Protein AF-A0A4P9VJW7-F1 (afdb_monomer)

Foldseek 3Di:
DDQVLLVCLLPPPDQDDPDDPVVLVVLLVVLVVCVVVVVLVVLLVVSSVVSVNNNDDLSSLLSNLVSVCVVVVNPCLLSSLSSLLVVLCQLPDPPCPVNVPDPVSVVSSLVSLLVSLVVVLVVCVVCLVVVLVHPDDLVSNLVSLVSSLVSCVVPPSCPVVSVSSVVVNLSSVVVNVVVVVVVVVVVVPPPDDDDDDDDDDDDDDDDDDPPPPPPPPPDPLVVVLLVLLVLLVLCVVVVVLLLSLLSVVVSVVSCSVPPCCVVCVVSCVVVVVVCVVCVVVSVCSVVPADPVVSVVLNVCCVVDVPVSSVDDDDGPDPPPPPPPPPDDDDDDDD

Mean predicted aligned error: 16.51 Å

InterPro domains:
  IPR061196 Type VI secretion system protein IglI-like [NF041244] (28-309)

Sequence (334 aa):
MSNPALTYLVNDVVLETDVSAQMIEQHFTTLASWWINGEFEKLVAQGDEIIPVDIYDIRIVTYYLYSVWVVNNHQQFVDVIQVILRIFEKLYSEDDIAFKSSAENVKAIEDCTALLIKKIHKRLERFTPTLATVKEDPQQIVDQLMALMECLAPYTQLALTVKQLAEIKALYWPLIETVTHDADDANHNEINEVDSDEQQNVNDDVVTHPSTMGMETWSHSLTLLMDKIALLEALVKRDQLYKAAVVVEDIQHELASFNPLLYLPQLFQGYTALKAQHISTFTHYIHSHNPHQWQALREHYTVDKKAFLGLSITPDQPEYADEREVSGMVYDDD

Structure (mmCIF, N/CA/C/O backbone):
data_AF-A0A4P9VJW7-F1
#
_entry.id   AF-A0A4P9VJW7-F1
#
loop_
_atom_site.group_PDB
_atom_site.id
_atom_site.type_symbol
_atom_site.label_atom_id
_atom_site.label_alt_id
_atom_site.label_comp_id
_atom_site.label_asym_id
_atom_site.label_entity_id
_atom_site.label_seq_id
_atom_site.pdbx_PDB_ins_code
_atom_site.Cartn_x
_atom_site.Cartn_y
_atom_site.Cartn_z
_atom_site.occupancy
_atom_site.B_iso_or_equiv
_atom_site.auth_seq_id
_atom_site.auth_comp_id
_atom_site.auth_asym_id
_atom_site.auth_atom_id
_atom_site.pdbx_PDB_model_num
ATOM 1 N N . MET A 1 1 ? 10.845 -19.772 0.700 1.00 60.25 1 MET A N 1
ATOM 2 C CA . MET A 1 1 ? 11.873 -19.833 -0.363 1.00 60.25 1 MET A CA 1
ATOM 3 C C . MET A 1 1 ? 11.743 -18.552 -1.161 1.00 60.25 1 MET A C 1
ATOM 5 O O . MET A 1 1 ? 10.610 -18.184 -1.446 1.00 60.25 1 MET A O 1
ATOM 9 N N . SER A 1 2 ? 12.844 -17.842 -1.420 1.00 74.88 2 SER A N 1
ATOM 10 C CA . SER A 1 2 ? 12.785 -16.614 -2.224 1.00 74.88 2 SER A CA 1
ATOM 11 C C . SER A 1 2 ? 12.482 -16.967 -3.683 1.00 74.88 2 SER A C 1
ATOM 13 O O . SER A 1 2 ? 12.968 -17.988 -4.176 1.00 74.88 2 SER A O 1
ATOM 15 N N . ASN A 1 3 ? 11.624 -16.182 -4.339 1.00 86.38 3 ASN A N 1
ATOM 16 C CA . ASN A 1 3 ? 11.302 -16.377 -5.749 1.00 86.38 3 ASN A CA 1
ATOM 17 C C . ASN A 1 3 ? 12.538 -15.980 -6.599 1.00 86.38 3 ASN A C 1
ATOM 19 O O . ASN A 1 3 ? 13.117 -14.912 -6.373 1.00 86.38 3 ASN A O 1
ATOM 23 N N . PRO A 1 4 ? 12.980 -16.825 -7.550 1.00 84.88 4 PRO A N 1
ATOM 24 C CA . PRO A 1 4 ? 14.210 -16.589 -8.303 1.00 84.88 4 PRO A CA 1
ATOM 25 C C . PRO A 1 4 ? 14.129 -15.350 -9.200 1.00 84.88 4 PRO A C 1
ATOM 27 O O . PRO A 1 4 ? 15.109 -14.615 -9.276 1.00 84.88 4 PRO A O 1
ATOM 30 N N . ALA A 1 5 ? 12.980 -15.066 -9.819 1.00 84.88 5 ALA A N 1
ATOM 31 C CA . ALA A 1 5 ? 12.802 -13.863 -10.629 1.00 84.88 5 ALA A CA 1
ATOM 32 C C . ALA A 1 5 ? 12.725 -12.588 -9.771 1.00 84.88 5 ALA A C 1
ATOM 34 O O . ALA A 1 5 ? 13.243 -11.555 -10.184 1.00 84.88 5 ALA A O 1
ATOM 35 N N . LEU A 1 6 ? 12.182 -12.645 -8.546 1.00 85.38 6 LEU A N 1
ATOM 36 C CA . LEU A 1 6 ? 12.320 -11.538 -7.588 1.00 85.38 6 LEU A CA 1
ATOM 37 C C . LEU A 1 6 ? 13.781 -11.318 -7.197 1.00 85.38 6 LEU A C 1
ATOM 39 O O . LEU A 1 6 ? 14.258 -10.192 -7.229 1.00 85.38 6 LEU A O 1
ATOM 43 N N . THR A 1 7 ? 14.506 -12.390 -6.871 1.00 87.06 7 THR A N 1
ATOM 44 C CA . THR A 1 7 ? 15.936 -12.301 -6.534 1.00 87.06 7 THR A CA 1
ATOM 45 C C . THR A 1 7 ? 16.730 -11.706 -7.693 1.00 87.06 7 THR A C 1
ATOM 47 O O . THR A 1 7 ? 17.610 -10.877 -7.478 1.00 87.06 7 THR A O 1
ATOM 50 N N . TYR A 1 8 ? 16.403 -12.102 -8.921 1.00 85.88 8 TYR A N 1
ATOM 51 C CA . TYR A 1 8 ? 16.978 -11.523 -10.123 1.00 85.88 8 TYR A CA 1
ATOM 52 C C . TYR A 1 8 ? 16.685 -10.013 -10.186 1.00 85.88 8 TYR A C 1
ATOM 54 O O . TYR A 1 8 ? 17.614 -9.213 -10.251 1.00 85.88 8 TYR A O 1
ATOM 62 N N . LEU A 1 9 ? 15.415 -9.607 -10.065 1.00 84.88 9 LEU A N 1
ATOM 63 C CA . LEU A 1 9 ? 15.006 -8.197 -10.099 1.00 84.88 9 LEU A CA 1
ATOM 64 C C . LEU A 1 9 ? 15.591 -7.354 -8.959 1.00 84.88 9 LEU A C 1
ATOM 66 O O . LEU A 1 9 ? 15.726 -6.150 -9.106 1.00 84.88 9 LEU A O 1
ATOM 70 N N . VAL A 1 10 ? 15.932 -7.934 -7.812 1.00 83.38 10 VAL A N 1
ATOM 71 C CA . VAL A 1 10 ? 16.587 -7.182 -6.729 1.00 83.38 10 VAL A CA 1
ATOM 72 C C . VAL A 1 10 ? 18.055 -6.888 -7.058 1.00 83.38 10 VAL A C 1
ATOM 74 O O . VAL A 1 10 ? 18.585 -5.857 -6.635 1.00 83.38 10 VAL A O 1
ATOM 77 N N . ASN A 1 11 ? 18.714 -7.779 -7.803 1.00 84.50 11 ASN A N 1
ATOM 78 C CA . ASN A 1 11 ? 20.158 -7.732 -8.026 1.00 84.50 11 ASN A CA 1
ATOM 79 C C . ASN A 1 11 ? 20.562 -7.120 -9.374 1.00 84.50 11 ASN A C 1
ATOM 81 O O . ASN A 1 11 ? 21.590 -6.452 -9.424 1.00 84.50 11 ASN A O 1
ATOM 85 N N . ASP A 1 12 ? 19.781 -7.332 -10.438 1.00 79.81 12 ASP A N 1
ATOM 86 C CA . ASP A 1 12 ? 20.212 -7.069 -11.819 1.00 79.81 12 ASP A CA 1
ATOM 87 C C . ASP A 1 12 ? 19.081 -6.465 -12.678 1.00 79.81 12 ASP A C 1
ATOM 89 O O . ASP A 1 12 ? 18.686 -6.984 -13.717 1.00 79.81 12 ASP A O 1
ATOM 93 N N . VAL A 1 13 ? 18.505 -5.335 -12.250 1.00 71.50 13 VAL A N 1
ATOM 94 C CA . VAL A 1 13 ? 17.507 -4.624 -13.075 1.00 71.50 13 VAL A CA 1
ATOM 95 C C . VAL A 1 13 ? 18.189 -4.020 -14.307 1.00 71.50 13 VAL A C 1
ATOM 97 O O . VAL A 1 13 ? 18.712 -2.904 -14.254 1.00 71.50 13 VAL A O 1
ATOM 100 N N . VAL A 1 14 ? 18.175 -4.715 -15.443 1.00 68.62 14 VAL A N 1
ATOM 101 C CA . VAL A 1 14 ? 18.697 -4.212 -16.724 1.00 68.62 14 VAL A CA 1
ATOM 102 C C . VAL A 1 14 ? 17.542 -3.727 -17.595 1.00 68.62 14 VAL A C 1
ATOM 104 O O . VAL A 1 14 ? 16.907 -4.510 -18.259 1.00 68.62 14 VAL A O 1
ATOM 107 N N . LEU A 1 15 ? 17.242 -2.429 -17.646 1.00 64.50 15 LEU A N 1
ATOM 108 C CA . LEU A 1 15 ? 16.070 -1.928 -18.396 1.00 64.50 15 LEU A CA 1
ATOM 109 C C . LEU A 1 15 ? 16.260 -1.888 -19.929 1.00 64.50 15 LEU A C 1
ATOM 111 O O . LEU A 1 15 ? 15.380 -1.410 -20.643 1.00 64.50 15 LEU A O 1
ATOM 115 N N . GLU A 1 16 ? 17.392 -2.372 -20.441 1.00 63.16 16 GLU A N 1
ATOM 116 C CA . GLU A 1 16 ? 17.653 -2.490 -21.876 1.00 63.16 16 GLU A CA 1
ATOM 117 C C . GLU A 1 16 ? 17.215 -3.869 -22.368 1.00 63.16 16 GLU A C 1
ATOM 119 O O . GLU A 1 16 ? 17.621 -4.889 -21.819 1.00 63.16 16 GLU A O 1
ATOM 124 N N . THR A 1 17 ? 16.392 -3.904 -23.417 1.00 62.34 17 THR A N 1
ATOM 125 C CA . THR A 1 17 ? 15.934 -5.158 -24.017 1.00 62.34 17 THR A CA 1
ATOM 126 C C . THR A 1 17 ? 16.321 -5.195 -25.494 1.00 62.34 17 THR A C 1
ATOM 128 O O . THR A 1 17 ? 15.841 -4.369 -26.271 1.00 62.34 17 THR A O 1
ATOM 131 N N . ASP A 1 18 ? 17.081 -6.208 -25.917 1.00 70.00 18 ASP A N 1
ATOM 132 C CA . ASP A 1 18 ? 17.278 -6.546 -27.343 1.00 70.00 18 ASP A CA 1
ATOM 133 C C . ASP A 1 18 ? 16.025 -7.203 -27.970 1.00 70.00 18 ASP A C 1
ATOM 135 O O . ASP A 1 18 ? 16.009 -7.635 -29.127 1.00 70.00 18 ASP A O 1
ATOM 139 N N . VAL A 1 19 ? 14.943 -7.297 -27.196 1.00 80.06 19 VAL A N 1
ATOM 140 C CA . VAL A 1 19 ? 13.698 -7.958 -27.568 1.00 80.06 19 VAL A CA 1
ATOM 141 C C . VAL A 1 19 ? 12.813 -7.027 -28.393 1.00 80.06 19 VAL A C 1
ATOM 143 O O . VAL A 1 19 ? 12.661 -5.840 -28.115 1.00 80.06 19 VAL A O 1
ATOM 146 N N . SER A 1 20 ? 12.180 -7.580 -29.431 1.00 87.00 20 SER A N 1
ATOM 147 C CA . SER A 1 20 ? 11.286 -6.801 -30.289 1.00 87.00 20 SER A CA 1
ATOM 148 C C . SER A 1 20 ? 10.096 -6.227 -29.504 1.00 87.00 20 SER A C 1
ATOM 150 O O . SER A 1 20 ? 9.433 -6.945 -28.752 1.00 87.00 20 SER A O 1
ATOM 152 N N . ALA A 1 21 ? 9.748 -4.962 -29.762 1.00 87.44 21 ALA A N 1
ATOM 153 C CA . ALA A 1 21 ? 8.588 -4.301 -29.155 1.00 87.44 21 ALA A CA 1
ATOM 154 C C . ALA A 1 21 ? 7.268 -5.076 -29.362 1.00 87.44 21 ALA A C 1
ATOM 156 O O . ALA A 1 21 ? 6.389 -5.056 -28.505 1.00 87.44 21 ALA A O 1
ATOM 157 N N . GLN A 1 22 ? 7.141 -5.809 -30.474 1.00 90.00 22 GLN A N 1
ATOM 158 C CA . GLN A 1 22 ? 5.980 -6.659 -30.751 1.00 90.00 22 GLN A CA 1
ATOM 159 C C . GLN A 1 22 ? 5.845 -7.810 -29.742 1.00 90.00 22 GLN A C 1
ATOM 161 O O . GLN A 1 22 ? 4.737 -8.107 -29.299 1.00 90.00 22 GLN A O 1
ATOM 166 N N . MET A 1 23 ? 6.958 -8.449 -29.375 1.00 90.06 23 MET A N 1
ATOM 167 C CA . MET A 1 23 ? 6.967 -9.530 -28.387 1.00 90.06 23 MET A CA 1
ATOM 168 C C . MET A 1 23 ? 6.634 -8.997 -26.990 1.00 90.06 23 MET A C 1
ATOM 170 O O . MET A 1 23 ? 5.820 -9.598 -26.290 1.00 90.06 23 MET A O 1
ATOM 174 N N . ILE A 1 24 ? 7.185 -7.834 -26.621 1.00 90.25 24 ILE A N 1
ATOM 175 C CA . ILE A 1 24 ? 6.860 -7.147 -25.361 1.00 90.25 24 ILE A CA 1
ATOM 176 C C . ILE A 1 24 ? 5.357 -6.870 -25.279 1.00 90.25 24 ILE A C 1
ATOM 178 O O . ILE A 1 24 ? 4.713 -7.226 -24.294 1.00 90.25 24 ILE A O 1
ATOM 182 N N . GLU A 1 25 ? 4.772 -6.298 -26.331 1.00 92.62 25 GLU A N 1
ATOM 183 C CA . GLU A 1 25 ? 3.352 -5.943 -26.340 1.00 92.62 25 GLU A CA 1
ATOM 184 C C . GLU A 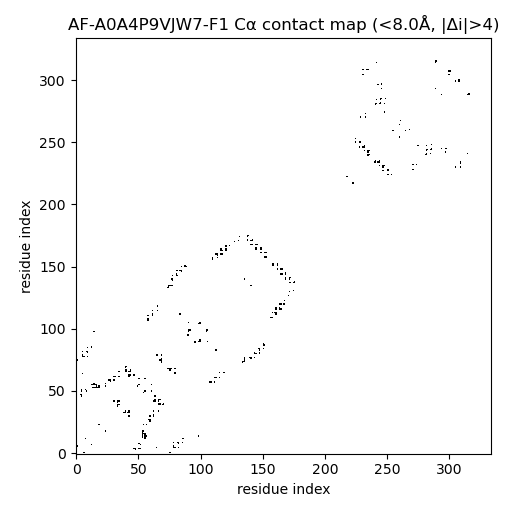1 25 ? 2.433 -7.177 -26.326 1.00 92.62 25 GLU A C 1
ATOM 186 O O . GLU A 1 25 ? 1.382 -7.174 -25.677 1.00 92.62 25 GLU A O 1
ATOM 191 N N . GLN A 1 26 ? 2.843 -8.272 -26.976 1.00 93.62 26 GLN A N 1
ATOM 192 C CA . GLN A 1 26 ? 2.135 -9.551 -26.910 1.00 93.62 26 GLN A CA 1
ATOM 193 C C . GLN A 1 26 ? 2.124 -10.119 -25.481 1.00 93.62 26 GLN A C 1
ATOM 195 O O . GLN A 1 26 ? 1.072 -10.551 -24.992 1.00 93.6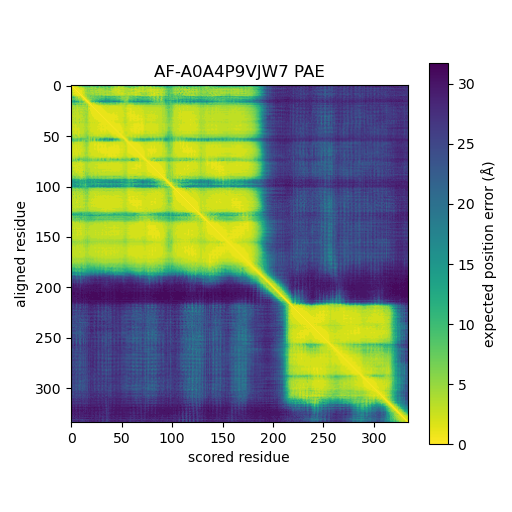2 26 GLN A O 1
ATOM 200 N N . HIS A 1 27 ? 3.272 -10.105 -24.798 1.00 94.12 27 HIS A N 1
ATOM 201 C CA . HIS A 1 27 ? 3.357 -10.535 -23.405 1.00 94.12 27 HIS A CA 1
ATOM 202 C C . HIS A 1 27 ? 2.545 -9.619 -22.494 1.00 94.12 27 HIS A C 1
ATOM 204 O O . HIS A 1 27 ? 1.728 -10.115 -21.720 1.00 94.12 27 HIS A O 1
ATOM 210 N N . PHE A 1 28 ? 2.681 -8.301 -22.642 1.00 94.56 28 PHE A N 1
ATOM 211 C CA . PHE A 1 28 ? 1.913 -7.328 -21.873 1.00 94.56 28 PHE A CA 1
ATOM 212 C C . PHE A 1 28 ? 0.404 -7.564 -22.006 1.00 94.56 28 PHE A C 1
ATOM 214 O O . PHE A 1 28 ? -0.275 -7.695 -20.992 1.00 94.56 28 PHE A O 1
ATOM 221 N N . THR A 1 29 ? -0.116 -7.712 -23.228 1.00 95.62 29 THR A N 1
ATOM 222 C CA . THR A 1 29 ? -1.550 -7.958 -23.470 1.00 95.62 29 THR A CA 1
ATOM 223 C C . THR A 1 29 ? -2.036 -9.234 -22.776 1.00 95.62 29 THR A C 1
ATOM 225 O O . THR A 1 29 ? -3.109 -9.255 -22.167 1.00 95.62 29 THR A O 1
ATOM 228 N N . THR A 1 30 ? -1.229 -10.296 -22.833 1.00 96.44 30 THR A N 1
ATOM 229 C CA . THR A 1 30 ? -1.551 -11.586 -22.209 1.00 96.44 30 THR A CA 1
ATOM 230 C C . THR A 1 30 ? -1.583 -11.468 -20.683 1.00 96.44 30 THR A C 1
ATOM 232 O O . THR A 1 30 ? -2.582 -11.821 -20.054 1.00 96.44 30 THR A O 1
ATOM 235 N N . LEU A 1 31 ? -0.530 -10.901 -20.085 1.00 96.25 31 LEU A N 1
ATOM 236 C CA . LEU A 1 31 ? -0.415 -10.733 -18.633 1.00 96.25 31 LEU A CA 1
ATOM 237 C C . LEU A 1 31 ? -1.464 -9.751 -18.088 1.00 96.25 31 LEU A C 1
ATOM 239 O O . LEU A 1 31 ? -2.035 -9.993 -17.026 1.00 96.25 31 LEU A O 1
ATOM 243 N N . ALA A 1 32 ? -1.781 -8.686 -18.832 1.00 96.12 32 ALA A N 1
ATOM 244 C CA . ALA A 1 32 ? -2.844 -7.741 -18.494 1.00 96.12 32 ALA A CA 1
ATOM 245 C C . ALA A 1 32 ? -4.203 -8.441 -18.373 1.00 96.12 32 ALA A C 1
ATOM 247 O O . ALA A 1 32 ? -4.944 -8.205 -17.416 1.00 96.12 32 ALA A O 1
ATOM 248 N N . SER A 1 33 ? -4.520 -9.325 -19.326 1.00 96.88 33 SER A N 1
ATOM 249 C CA . SER A 1 33 ? -5.760 -10.102 -19.309 1.00 96.88 33 SER A CA 1
ATOM 250 C C . SER A 1 33 ? -5.848 -10.981 -18.060 1.00 96.88 33 SER A C 1
ATOM 252 O O . SER A 1 33 ? -6.852 -10.940 -17.347 1.00 96.88 33 SER A O 1
ATOM 254 N N . TRP A 1 34 ? -4.780 -11.714 -17.737 1.00 98.25 34 TRP A N 1
ATOM 255 C CA . TRP A 1 34 ? -4.727 -12.551 -16.537 1.00 98.25 34 TRP A CA 1
ATOM 256 C C . TRP A 1 34 ? -4.852 -11.740 -15.253 1.00 98.25 34 TRP A C 1
ATOM 258 O O . TRP A 1 34 ? -5.641 -12.099 -14.382 1.00 98.25 34 TRP A O 1
ATOM 268 N N . TRP A 1 35 ? -4.159 -10.606 -15.153 1.00 96.69 35 TRP A N 1
ATOM 269 C CA . TRP A 1 35 ? -4.258 -9.726 -13.993 1.00 96.69 35 TRP A CA 1
ATOM 270 C C . TRP A 1 35 ? -5.687 -9.214 -13.775 1.00 96.69 35 TRP A C 1
ATOM 272 O O . TRP A 1 35 ? -6.185 -9.220 -12.648 1.00 96.69 35 TRP A O 1
ATOM 282 N N . ILE A 1 36 ? -6.362 -8.757 -14.838 1.00 94.75 36 ILE A N 1
ATOM 283 C CA . ILE A 1 36 ? -7.747 -8.260 -14.763 1.00 94.75 36 ILE A CA 1
ATOM 284 C C . ILE A 1 36 ? -8.693 -9.365 -14.283 1.00 94.75 36 ILE A C 1
ATOM 286 O O . ILE A 1 36 ? -9.578 -9.100 -13.469 1.00 94.75 36 ILE A O 1
ATOM 290 N N . ASN A 1 37 ? -8.468 -10.595 -14.744 1.00 95.81 37 ASN A N 1
ATOM 291 C CA . ASN A 1 37 ? -9.256 -11.769 -14.374 1.00 95.81 37 ASN A CA 1
ATOM 292 C C . ASN A 1 37 ? -8.850 -12.383 -13.021 1.00 95.81 37 ASN A C 1
ATOM 294 O O . ASN A 1 37 ? -9.480 -13.340 -12.577 1.00 95.81 37 ASN A O 1
ATOM 298 N N . GLY A 1 38 ? -7.825 -11.843 -12.352 1.00 95.25 38 GLY A N 1
ATOM 299 C CA . GLY A 1 38 ? -7.318 -12.361 -11.081 1.00 95.25 38 GLY A CA 1
ATOM 300 C C . GLY A 1 38 ? -6.573 -13.694 -11.190 1.00 95.25 38 GLY A C 1
ATOM 301 O O . GLY A 1 38 ? -6.426 -14.382 -10.186 1.00 95.25 38 GLY A O 1
ATOM 302 N N . GLU A 1 39 ? -6.099 -14.066 -12.381 1.00 97.81 39 GLU A N 1
ATOM 303 C CA . GLU A 1 39 ? -5.324 -15.288 -12.637 1.00 97.81 39 GLU A CA 1
ATOM 304 C C . GLU A 1 39 ? -3.838 -15.091 -12.272 1.00 97.81 39 GLU A C 1
ATOM 306 O O . GLU A 1 39 ? -2.940 -15.227 -13.108 1.00 97.81 39 GLU A O 1
ATOM 311 N N . PHE A 1 40 ? -3.573 -14.719 -11.016 1.00 97.56 40 PHE A N 1
ATOM 312 C CA . PHE A 1 40 ? -2.243 -14.308 -10.555 1.00 97.56 40 PHE A CA 1
ATOM 313 C C . PHE A 1 40 ? -1.213 -15.441 -10.610 1.00 97.56 40 PHE A C 1
ATOM 315 O O . PHE A 1 40 ? -0.056 -15.190 -10.925 1.00 97.56 40 PHE A O 1
ATOM 322 N N . GLU A 1 41 ? -1.614 -16.691 -10.382 1.00 97.44 41 GLU A N 1
ATOM 323 C CA . GLU A 1 41 ? -0.720 -17.853 -10.425 1.00 97.44 41 GLU A CA 1
ATOM 324 C C . GLU A 1 41 ? -0.151 -18.086 -11.830 1.00 97.44 41 GLU A C 1
ATOM 326 O O . GLU A 1 41 ? 1.039 -18.360 -11.977 1.00 97.44 41 GLU A O 1
ATOM 331 N N . LYS A 1 42 ? -0.980 -17.931 -12.874 1.00 97.62 42 LYS A N 1
ATOM 332 C CA . LYS A 1 42 ? -0.520 -18.031 -14.270 1.00 97.62 42 LYS A CA 1
ATOM 333 C C . LYS A 1 42 ? 0.445 -16.903 -14.607 1.00 97.62 42 LYS A C 1
ATOM 335 O O . LYS A 1 42 ? 1.436 -17.119 -15.297 1.00 97.62 42 LYS A O 1
ATOM 340 N N . LEU A 1 43 ? 0.146 -15.707 -14.104 1.00 97.31 43 LEU A N 1
ATOM 341 C CA . LEU A 1 43 ? 0.971 -14.528 -14.305 1.00 97.31 43 LEU A CA 1
ATOM 342 C C . LEU A 1 43 ? 2.350 -14.707 -13.668 1.00 97.31 43 LEU A C 1
ATOM 344 O O . LEU A 1 43 ? 3.349 -14.468 -14.338 1.00 97.31 43 LEU A O 1
ATOM 348 N N . VAL A 1 44 ? 2.412 -15.192 -12.424 1.00 96.44 44 VAL A N 1
ATOM 349 C CA . VAL A 1 44 ? 3.682 -15.505 -11.753 1.00 96.44 44 VAL A CA 1
ATOM 350 C C . VAL A 1 44 ? 4.464 -16.553 -12.541 1.00 96.44 44 VAL A C 1
ATOM 352 O O . VAL A 1 44 ? 5.614 -16.298 -12.873 1.00 96.44 44 VAL A O 1
ATOM 355 N N . ALA A 1 45 ? 3.831 -17.667 -12.928 1.00 95.88 45 ALA A N 1
ATOM 356 C CA . ALA A 1 45 ? 4.502 -18.728 -13.681 1.00 95.88 45 ALA A CA 1
ATOM 357 C C . ALA A 1 45 ? 5.110 -18.221 -15.002 1.00 95.88 45 ALA A C 1
ATOM 359 O O . ALA A 1 45 ? 6.249 -18.534 -15.325 1.00 95.88 45 ALA A O 1
ATOM 360 N N . GLN A 1 46 ? 4.374 -17.395 -15.747 1.00 95.38 46 GLN A N 1
ATOM 361 C CA . GLN A 1 46 ? 4.872 -16.818 -16.994 1.00 95.38 46 GLN A CA 1
ATOM 362 C C . GLN A 1 46 ? 5.925 -15.725 -16.762 1.00 95.38 46 GLN A C 1
ATOM 364 O O . GLN A 1 46 ? 6.845 -15.577 -17.564 1.00 95.38 46 GLN A O 1
ATOM 369 N N . GLY A 1 47 ? 5.789 -14.941 -15.692 1.00 93.62 47 GLY A N 1
ATOM 370 C CA . GLY A 1 47 ? 6.763 -13.922 -15.309 1.00 93.62 47 GLY A CA 1
ATOM 371 C C . GLY A 1 47 ? 8.103 -14.531 -14.902 1.00 93.62 47 GLY A C 1
ATOM 372 O O . GLY A 1 47 ? 9.138 -14.023 -15.327 1.00 93.62 47 GLY A O 1
ATOM 373 N N . ASP A 1 48 ? 8.080 -15.660 -14.188 1.00 93.56 48 ASP A N 1
ATOM 374 C CA . ASP A 1 48 ? 9.271 -16.443 -13.834 1.00 93.56 48 ASP A CA 1
ATOM 375 C C . ASP A 1 48 ? 10.046 -16.924 -15.078 1.00 93.56 48 ASP A C 1
ATOM 377 O O . ASP A 1 48 ? 11.264 -17.076 -15.022 1.00 93.56 48 ASP A O 1
ATOM 381 N N . GLU A 1 49 ? 9.365 -17.138 -16.211 1.00 91.56 49 GLU A N 1
ATOM 382 C CA . GLU A 1 49 ? 9.999 -17.503 -17.486 1.00 91.56 49 GLU A CA 1
ATOM 383 C C . GLU A 1 49 ? 10.539 -16.293 -18.258 1.00 91.56 49 GLU A C 1
ATOM 385 O O . GLU A 1 49 ? 11.570 -16.395 -18.916 1.00 91.56 49 GLU A O 1
ATOM 390 N N . ILE A 1 50 ? 9.827 -15.164 -18.222 1.00 90.12 50 ILE A N 1
ATOM 391 C CA . ILE A 1 50 ? 10.090 -14.009 -19.091 1.00 90.12 50 ILE A CA 1
ATOM 392 C C . ILE A 1 50 ? 11.130 -13.059 -18.497 1.00 90.12 50 ILE A C 1
ATOM 394 O O . ILE A 1 50 ? 11.997 -12.570 -19.220 1.00 90.12 50 ILE A O 1
ATOM 398 N N . ILE A 1 51 ? 11.033 -12.775 -17.198 1.00 87.94 51 ILE A N 1
ATOM 399 C CA . ILE A 1 51 ? 11.871 -11.770 -16.533 1.00 87.94 51 ILE A CA 1
ATOM 400 C C . ILE A 1 51 ? 13.363 -12.111 -16.640 1.00 87.94 51 ILE A C 1
ATOM 402 O O . ILE A 1 51 ? 14.121 -11.222 -17.011 1.00 87.94 51 ILE A O 1
ATOM 406 N N . PRO A 1 52 ? 13.808 -13.367 -16.428 1.00 84.88 52 PRO A N 1
ATOM 407 C CA . PRO A 1 52 ? 15.225 -13.712 -16.562 1.00 84.88 52 PRO A CA 1
ATOM 408 C C . PRO A 1 52 ? 15.773 -13.661 -17.998 1.00 84.88 52 PRO A C 1
ATOM 410 O O . PRO A 1 52 ? 16.978 -13.806 -18.179 1.00 84.88 52 PRO A O 1
ATOM 413 N N . VAL A 1 53 ? 14.914 -13.526 -19.017 1.00 81.25 53 VAL A N 1
ATOM 414 C CA . VAL A 1 53 ? 15.290 -13.459 -20.449 1.00 81.25 53 VAL A CA 1
ATOM 415 C C . VAL A 1 53 ? 15.330 -12.001 -20.932 1.00 81.25 53 VAL A C 1
ATOM 417 O O . VAL A 1 53 ? 15.157 -11.699 -22.109 1.00 81.25 53 VAL A O 1
ATOM 420 N N . ASP A 1 54 ? 15.541 -11.084 -19.997 1.00 75.25 54 ASP A N 1
ATOM 421 C CA . ASP A 1 54 ? 15.722 -9.660 -20.222 1.00 75.25 54 ASP A CA 1
ATOM 422 C C . ASP A 1 54 ? 14.555 -8.931 -20.907 1.00 75.25 54 ASP A C 1
ATOM 424 O O . ASP A 1 54 ? 14.739 -8.073 -21.770 1.00 75.25 54 ASP A O 1
ATOM 428 N N . ILE A 1 55 ? 13.319 -9.250 -20.509 1.00 71.19 55 ILE A N 1
ATOM 429 C CA . ILE A 1 55 ? 12.127 -8.478 -20.892 1.00 71.19 55 ILE A CA 1
ATOM 430 C C . ILE A 1 55 ? 11.688 -7.608 -19.708 1.00 71.19 55 ILE A C 1
ATOM 432 O O . ILE A 1 55 ? 10.867 -8.017 -18.884 1.00 71.19 55 ILE A O 1
ATOM 436 N N . TYR A 1 56 ? 12.206 -6.378 -19.647 1.00 78.75 56 TYR A N 1
ATOM 437 C CA . TYR A 1 56 ? 11.923 -5.418 -18.570 1.00 78.75 56 TYR A CA 1
ATOM 438 C C . TYR A 1 56 ? 11.042 -4.264 -19.032 1.00 78.75 56 TYR A C 1
ATOM 440 O O . TYR A 1 56 ? 11.435 -3.100 -19.060 1.00 78.75 56 TYR A O 1
ATOM 448 N N . ASP A 1 57 ? 9.799 -4.588 -19.361 1.00 87.44 57 ASP A N 1
ATOM 449 C CA . ASP A 1 57 ? 8.761 -3.572 -19.478 1.00 87.44 57 ASP A CA 1
ATOM 450 C C . ASP A 1 57 ? 8.178 -3.287 -18.086 1.00 87.44 57 ASP A C 1
ATOM 452 O O . ASP A 1 57 ? 7.704 -4.198 -17.402 1.00 87.44 57 ASP A O 1
ATOM 456 N N . ILE A 1 58 ? 8.189 -2.024 -17.650 1.00 90.50 58 ILE A N 1
ATOM 457 C CA . ILE A 1 58 ? 7.724 -1.651 -16.3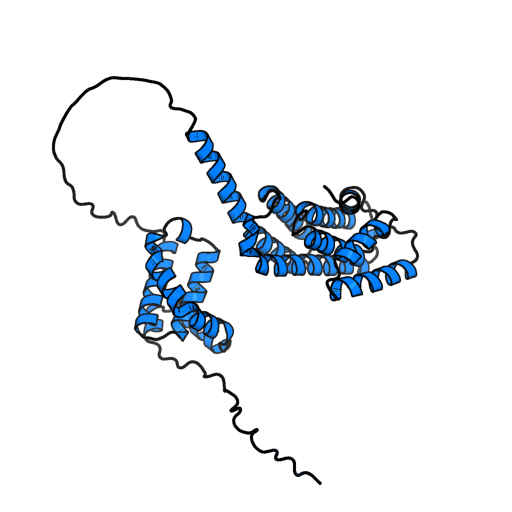05 1.00 90.50 58 ILE A CA 1
ATOM 458 C C . ILE A 1 58 ? 6.265 -2.046 -16.041 1.00 90.50 58 ILE A C 1
ATOM 460 O O . ILE A 1 58 ? 5.894 -2.342 -14.900 1.00 90.50 58 ILE A O 1
ATOM 464 N N . ARG A 1 59 ? 5.437 -2.111 -17.089 1.00 92.81 59 ARG A N 1
ATOM 465 C CA . ARG A 1 59 ? 4.045 -2.553 -16.996 1.00 92.81 59 ARG A CA 1
ATOM 466 C C . ARG A 1 59 ? 3.992 -4.044 -16.662 1.00 92.81 59 ARG A C 1
ATOM 468 O O . ARG A 1 59 ? 3.246 -4.443 -15.770 1.00 92.81 59 ARG A O 1
ATOM 475 N N . ILE A 1 60 ? 4.827 -4.851 -17.325 1.00 93.69 60 ILE A N 1
ATOM 476 C CA . ILE A 1 60 ? 4.982 -6.288 -17.050 1.00 93.69 60 ILE A CA 1
ATOM 477 C C . ILE A 1 60 ? 5.527 -6.508 -15.639 1.00 93.69 60 ILE A C 1
ATOM 479 O O . ILE A 1 60 ? 4.944 -7.286 -14.889 1.00 93.69 60 ILE A O 1
ATOM 483 N N . VAL A 1 61 ? 6.585 -5.794 -15.243 1.00 93.44 61 VAL A N 1
ATOM 484 C CA . VAL A 1 61 ? 7.181 -5.914 -13.900 1.00 93.44 61 VAL A CA 1
ATOM 485 C C . VAL A 1 61 ? 6.158 -5.565 -12.825 1.00 93.44 61 VAL A C 1
ATOM 487 O O . VAL A 1 61 ? 5.987 -6.305 -11.862 1.00 93.44 61 VAL A O 1
ATOM 490 N N . THR A 1 62 ? 5.393 -4.493 -13.017 1.00 95.19 62 THR A N 1
ATOM 491 C CA . THR A 1 62 ? 4.298 -4.129 -12.109 1.00 95.19 62 THR A CA 1
ATOM 492 C C . THR A 1 62 ? 3.262 -5.239 -12.008 1.00 95.19 62 THR A C 1
ATOM 494 O O . THR A 1 62 ? 2.800 -5.561 -10.908 1.00 95.19 62 THR A O 1
ATOM 497 N N . TYR A 1 63 ? 2.932 -5.850 -13.151 1.00 96.75 63 TYR A N 1
ATOM 498 C CA . TYR A 1 63 ? 2.011 -6.971 -13.208 1.00 96.75 63 TYR A CA 1
ATOM 499 C C . TYR A 1 63 ? 2.538 -8.241 -12.536 1.00 96.75 63 TYR A C 1
ATOM 501 O O . TYR A 1 63 ? 1.805 -9.037 -11.949 1.00 96.75 63 TYR A O 1
ATOM 509 N N . TYR A 1 64 ? 3.839 -8.418 -12.563 1.00 96.44 64 TYR A N 1
ATOM 510 C CA . TYR A 1 64 ? 4.486 -9.523 -11.906 1.00 96.44 64 TYR A CA 1
ATOM 511 C C . TYR A 1 64 ? 4.544 -9.325 -10.384 1.00 96.44 64 TYR A C 1
ATOM 513 O O . TYR A 1 64 ? 4.028 -10.157 -9.640 1.00 96.44 64 TYR A O 1
ATOM 521 N N . LEU A 1 65 ? 5.069 -8.188 -9.913 1.00 96.31 65 LEU A N 1
ATOM 522 C CA . LEU A 1 65 ? 5.348 -7.931 -8.493 1.00 96.31 65 LEU A CA 1
ATOM 523 C C . LEU A 1 65 ? 4.122 -8.086 -7.585 1.00 96.31 65 LEU A C 1
ATOM 525 O O . LEU A 1 65 ? 4.173 -8.784 -6.573 1.00 96.31 65 LEU A O 1
ATOM 529 N N . TYR A 1 66 ? 2.989 -7.479 -7.942 1.00 97.31 66 TYR A N 1
ATOM 530 C CA . TYR A 1 66 ? 1.765 -7.646 -7.148 1.00 97.31 66 TYR A CA 1
ATOM 531 C C . TYR A 1 66 ? 1.237 -9.081 -7.201 1.00 97.31 66 TYR A C 1
ATOM 533 O O . TYR A 1 66 ? 0.704 -9.556 -6.204 1.00 97.31 66 TYR A O 1
ATOM 541 N N . SER A 1 67 ? 1.365 -9.770 -8.340 1.00 97.00 67 SER A N 1
ATOM 542 C CA . SER A 1 67 ? 0.902 -11.154 -8.474 1.00 97.00 67 SER A CA 1
ATOM 543 C C . SER A 1 67 ? 1.715 -12.078 -7.577 1.00 97.00 67 SER A C 1
ATOM 545 O O . SER A 1 67 ? 1.130 -12.879 -6.854 1.00 97.00 67 SER A O 1
ATOM 547 N N . VAL A 1 68 ? 3.039 -11.900 -7.535 1.00 95.69 68 VAL A N 1
ATOM 548 C CA . VAL A 1 68 ? 3.923 -12.620 -6.609 1.00 95.69 68 VAL A CA 1
ATOM 549 C C . VAL A 1 68 ? 3.507 -12.368 -5.164 1.00 95.69 68 VAL A C 1
ATOM 551 O O . VAL A 1 68 ? 3.318 -13.318 -4.404 1.00 95.69 68 VAL A O 1
ATOM 554 N N . TRP A 1 69 ? 3.285 -11.107 -4.795 1.00 95.06 69 TRP A N 1
ATOM 555 C CA . TRP A 1 69 ? 2.840 -10.751 -3.450 1.00 95.06 69 TRP A CA 1
ATOM 556 C C . TRP A 1 69 ? 1.477 -11.367 -3.091 1.00 95.06 69 TRP A C 1
ATOM 558 O O . TRP A 1 69 ? 1.273 -11.841 -1.973 1.00 95.06 69 TRP A O 1
ATOM 568 N N . VAL A 1 70 ? 0.529 -11.404 -4.031 1.00 94.75 70 VAL A N 1
ATOM 569 C CA . VAL A 1 70 ? -0.794 -12.005 -3.810 1.00 94.75 70 VAL A CA 1
ATOM 570 C C . VAL A 1 70 ? -0.710 -13.526 -3.667 1.00 94.75 70 VAL A C 1
ATOM 572 O O . VAL A 1 70 ? -1.280 -14.066 -2.719 1.00 94.75 70 VAL A O 1
ATOM 575 N N . VAL A 1 71 ? -0.002 -14.212 -4.568 1.00 94.88 71 VAL A N 1
ATOM 576 C CA . VAL A 1 71 ? 0.114 -15.682 -4.586 1.00 94.88 71 VAL A CA 1
ATOM 577 C C . VAL A 1 71 ? 0.850 -16.202 -3.349 1.00 94.88 71 VAL A C 1
ATOM 579 O O . VAL A 1 71 ? 0.485 -17.240 -2.799 1.00 94.88 71 VAL A O 1
ATOM 582 N N . ASN A 1 72 ? 1.831 -15.455 -2.838 1.00 90.69 72 ASN A N 1
ATOM 583 C CA . ASN A 1 72 ? 2.583 -15.826 -1.636 1.00 90.69 72 ASN A CA 1
ATOM 584 C C . ASN A 1 72 ? 1.891 -15.423 -0.321 1.00 90.69 72 ASN A C 1
ATOM 586 O O . ASN A 1 72 ? 2.548 -15.300 0.712 1.00 90.69 72 ASN A O 1
ATOM 590 N N . ASN A 1 73 ? 0.564 -15.241 -0.325 1.00 87.44 73 ASN A N 1
ATOM 591 C CA . ASN A 1 73 ? -0.218 -14.837 0.849 1.00 87.44 73 ASN A CA 1
ATOM 592 C C . ASN A 1 73 ? 0.363 -13.598 1.544 1.00 87.44 73 ASN A C 1
ATOM 594 O O . ASN A 1 73 ? 0.511 -13.577 2.765 1.00 87.44 73 ASN A O 1
ATOM 598 N N . HIS A 1 74 ? 0.714 -12.581 0.760 1.00 83.81 74 HIS A N 1
ATOM 599 C CA . HIS A 1 74 ? 1.254 -11.312 1.246 1.00 83.81 74 HIS A CA 1
ATOM 600 C C . HIS A 1 74 ? 2.651 -11.381 1.865 1.00 83.81 74 HIS A C 1
ATOM 602 O O . HIS A 1 74 ? 3.076 -10.400 2.465 1.00 83.81 74 HIS A O 1
ATOM 608 N N . GLN A 1 75 ? 3.362 -12.496 1.687 1.00 84.88 75 GLN A N 1
ATOM 609 C CA . GLN A 1 75 ? 4.799 -12.577 1.946 1.00 84.88 75 GLN A CA 1
ATOM 610 C C . GLN A 1 75 ? 5.582 -11.938 0.789 1.00 84.88 75 GLN A C 1
ATOM 612 O O . GLN A 1 75 ? 5.038 -11.751 -0.303 1.00 84.88 75 GLN A O 1
ATOM 617 N N . GLN A 1 76 ? 6.871 -11.676 1.017 1.00 89.06 76 GLN A N 1
ATOM 618 C CA . GLN A 1 76 ? 7.794 -11.035 0.069 1.00 89.06 76 GLN A CA 1
ATOM 619 C C . GLN A 1 76 ? 7.443 -9.570 -0.214 1.00 89.06 76 GLN A C 1
ATOM 621 O O . GLN A 1 76 ? 7.779 -9.030 -1.269 1.00 89.06 76 GLN A O 1
ATOM 626 N N . PHE A 1 77 ? 6.751 -8.902 0.711 1.00 93.75 77 PHE A N 1
ATOM 627 C CA . PHE A 1 77 ? 6.470 -7.483 0.566 1.00 93.75 77 PHE A CA 1
ATOM 628 C C . PHE A 1 77 ? 7.760 -6.656 0.599 1.00 93.75 77 PHE A C 1
ATOM 630 O O . PHE A 1 77 ? 7.902 -5.729 -0.197 1.00 93.75 77 PHE A O 1
ATOM 637 N N . VAL A 1 78 ? 8.725 -7.041 1.443 1.00 94.31 78 VAL A N 1
ATOM 638 C CA . VAL A 1 78 ? 10.064 -6.434 1.487 1.00 94.31 78 VAL A CA 1
ATOM 639 C C . VAL A 1 78 ? 10.733 -6.484 0.113 1.00 94.31 78 VAL A C 1
ATOM 641 O O . VAL A 1 78 ? 11.169 -5.450 -0.391 1.00 94.31 78 VAL A O 1
ATOM 644 N N . ASP A 1 79 ? 10.750 -7.660 -0.518 1.00 94.19 79 ASP A N 1
ATOM 645 C CA . ASP A 1 79 ? 11.376 -7.863 -1.829 1.00 94.19 79 ASP A CA 1
ATOM 646 C C . ASP A 1 79 ? 10.692 -7.006 -2.906 1.00 94.19 79 ASP A C 1
ATOM 648 O O . ASP A 1 79 ? 11.355 -6.355 -3.710 1.00 94.19 79 ASP A O 1
ATOM 652 N N . VAL A 1 80 ? 9.354 -6.938 -2.894 1.00 94.81 80 VAL A N 1
ATOM 653 C CA . VAL A 1 80 ? 8.591 -6.100 -3.832 1.00 94.81 80 VAL A CA 1
ATOM 654 C C . VAL A 1 80 ? 8.951 -4.621 -3.690 1.00 94.81 80 VAL A C 1
ATOM 656 O O . VAL A 1 80 ? 9.176 -3.955 -4.701 1.00 94.81 80 VAL A O 1
ATOM 659 N N . ILE A 1 81 ? 9.027 -4.096 -2.462 1.00 96.25 81 ILE A N 1
ATOM 660 C CA . ILE A 1 81 ? 9.408 -2.697 -2.224 1.00 96.25 81 ILE A CA 1
ATOM 661 C C . ILE A 1 81 ? 10.856 -2.440 -2.657 1.00 96.25 81 ILE A C 1
ATOM 663 O O . ILE A 1 81 ? 11.122 -1.422 -3.297 1.00 96.25 81 ILE A O 1
ATOM 667 N N . GLN A 1 82 ? 11.769 -3.376 -2.389 1.00 94.94 82 GLN A N 1
ATOM 668 C CA . GLN A 1 82 ? 13.165 -3.276 -2.814 1.00 94.94 82 GLN A CA 1
ATOM 669 C C . GLN A 1 82 ? 13.311 -3.227 -4.335 1.00 94.94 82 GLN A C 1
ATOM 671 O O . GLN A 1 82 ? 14.065 -2.395 -4.836 1.00 94.94 82 GLN A O 1
ATOM 676 N N . VAL A 1 83 ? 12.570 -4.047 -5.088 1.00 93.44 83 VAL A N 1
ATOM 677 C CA . VAL A 1 83 ? 12.595 -3.981 -6.560 1.00 93.44 83 VAL A CA 1
ATOM 678 C C . VAL A 1 83 ? 12.146 -2.603 -7.055 1.00 93.44 83 VAL A C 1
ATOM 680 O O . VAL A 1 83 ? 12.795 -2.027 -7.927 1.00 93.44 83 VAL A O 1
ATOM 683 N N . ILE A 1 84 ? 11.074 -2.034 -6.488 1.00 93.81 84 ILE A N 1
ATOM 684 C CA . ILE A 1 84 ? 10.620 -0.682 -6.858 1.00 93.81 84 ILE A CA 1
ATOM 685 C C . ILE A 1 84 ? 11.714 0.344 -6.549 1.00 93.81 84 ILE A C 1
ATOM 687 O O . ILE A 1 84 ? 12.034 1.167 -7.404 1.00 93.81 84 ILE A O 1
ATOM 691 N N . LEU A 1 85 ? 12.310 0.278 -5.357 1.00 93.69 85 LEU A N 1
ATOM 692 C CA . LEU A 1 85 ? 13.387 1.178 -4.954 1.00 93.69 85 LEU A CA 1
ATOM 693 C C . LEU A 1 85 ? 14.557 1.119 -5.947 1.00 93.69 85 LEU A C 1
ATOM 695 O O . LEU A 1 85 ? 14.989 2.160 -6.432 1.00 93.69 85 LEU A O 1
ATOM 699 N N . ARG A 1 86 ? 14.996 -0.085 -6.337 1.00 90.69 86 ARG A N 1
ATOM 700 C CA . ARG A 1 86 ? 16.062 -0.290 -7.333 1.00 90.69 86 ARG A CA 1
ATOM 701 C C . ARG A 1 86 ? 15.731 0.300 -8.700 1.00 90.69 86 ARG A C 1
ATOM 703 O O . ARG A 1 86 ? 16.600 0.906 -9.325 1.00 90.69 86 ARG A O 1
ATOM 710 N N . ILE A 1 87 ? 14.486 0.158 -9.159 1.00 88.69 87 ILE A N 1
ATOM 711 C CA . ILE A 1 87 ? 14.032 0.761 -10.422 1.00 88.69 87 ILE A CA 1
ATOM 712 C C . ILE A 1 87 ? 14.185 2.286 -10.367 1.00 88.69 87 ILE A C 1
ATOM 714 O O . ILE A 1 87 ? 14.696 2.879 -11.316 1.00 88.69 87 ILE A O 1
ATOM 718 N N . PHE A 1 88 ? 13.797 2.920 -9.257 1.00 88.56 88 PHE A N 1
ATOM 719 C CA . PHE A 1 88 ? 13.940 4.367 -9.081 1.00 88.56 88 PHE A CA 1
ATOM 720 C C . PHE A 1 88 ? 15.401 4.800 -8.917 1.00 88.56 88 PHE A C 1
ATOM 722 O O . PHE A 1 88 ? 15.822 5.756 -9.565 1.00 88.56 88 PHE A O 1
ATOM 729 N N . GLU A 1 89 ? 16.198 4.088 -8.120 1.00 89.12 89 GLU A N 1
ATOM 730 C CA . GLU A 1 89 ? 17.637 4.352 -7.990 1.00 89.12 89 GLU A CA 1
ATOM 731 C C . GLU A 1 89 ? 18.322 4.349 -9.359 1.00 89.12 89 GLU A C 1
ATOM 733 O O . GLU A 1 89 ? 19.075 5.270 -9.673 1.00 89.12 89 GLU A O 1
ATOM 738 N N . LYS A 1 90 ? 18.006 3.364 -10.210 1.00 84.12 90 LYS A N 1
ATOM 739 C CA . LYS A 1 90 ? 18.565 3.279 -11.560 1.00 84.12 90 LYS A CA 1
ATOM 740 C C . LYS A 1 90 ? 18.053 4.390 -12.473 1.00 84.12 90 LYS A C 1
ATOM 742 O O . LYS A 1 90 ? 18.866 5.076 -13.089 1.00 84.12 90 LYS A O 1
ATOM 747 N N . LEU A 1 91 ? 16.736 4.618 -12.508 1.00 81.19 91 LEU A N 1
ATOM 748 C CA . LEU A 1 91 ? 16.101 5.660 -13.326 1.00 81.19 91 LEU A CA 1
ATOM 749 C C . LEU A 1 91 ? 16.692 7.050 -13.056 1.00 81.19 91 LEU A C 1
ATOM 751 O O . LEU A 1 91 ? 16.850 7.857 -13.975 1.00 81.19 91 LEU A O 1
ATOM 755 N N . TYR A 1 92 ? 17.026 7.332 -11.798 1.00 79.75 92 TYR A N 1
ATOM 756 C CA . TYR A 1 92 ? 17.496 8.650 -11.389 1.00 79.75 92 TYR A CA 1
ATOM 757 C C . TYR A 1 92 ? 19.007 8.752 -11.172 1.00 79.75 92 TYR A C 1
ATOM 759 O O . TYR A 1 92 ? 19.502 9.879 -11.075 1.00 79.75 92 TYR A O 1
ATOM 767 N N . SER A 1 93 ? 19.752 7.644 -11.231 1.00 82.38 93 SER A N 1
ATOM 768 C CA . SER A 1 93 ? 21.221 7.651 -11.228 1.00 82.38 93 SER A CA 1
ATOM 769 C C . SER A 1 93 ? 21.786 8.564 -12.328 1.00 82.38 93 SER A C 1
ATOM 771 O O . SER A 1 93 ? 21.229 8.678 -13.424 1.00 82.38 93 SER A O 1
ATOM 773 N N . GLU A 1 94 ? 22.858 9.303 -12.034 1.00 69.00 94 GLU A N 1
ATOM 774 C CA . GLU A 1 94 ? 23.458 10.255 -12.986 1.00 69.00 94 GLU A CA 1
ATOM 775 C C . GLU A 1 94 ? 24.081 9.566 -14.212 1.00 69.00 94 GLU A C 1
ATOM 777 O O . GLU A 1 94 ? 24.170 10.183 -15.274 1.00 69.00 94 GLU A O 1
ATOM 782 N N . ASP A 1 95 ? 24.427 8.285 -14.087 1.00 70.69 95 ASP A N 1
ATOM 783 C CA . ASP A 1 95 ? 25.203 7.532 -15.073 1.00 70.69 95 ASP A CA 1
ATOM 784 C C . ASP A 1 95 ? 24.372 6.967 -16.244 1.00 70.69 95 ASP A C 1
ATOM 786 O O . ASP A 1 95 ? 24.943 6.602 -17.272 1.00 70.69 95 ASP A O 1
ATOM 790 N N . ASP A 1 96 ? 23.035 6.939 -16.151 1.00 65.19 96 ASP A N 1
ATOM 791 C CA . ASP A 1 96 ? 22.161 6.304 -17.155 1.00 65.19 96 ASP A CA 1
ATOM 792 C C . ASP A 1 96 ? 21.373 7.333 -18.001 1.00 65.19 96 ASP A C 1
ATOM 794 O O . ASP A 1 96 ? 20.152 7.506 -17.916 1.00 65.19 96 ASP A O 1
ATOM 798 N N . ILE A 1 97 ? 22.113 8.091 -18.821 1.00 56.56 97 ILE A N 1
ATOM 799 C CA . ILE A 1 97 ? 21.573 9.146 -19.706 1.00 56.56 97 ILE A CA 1
ATOM 800 C C . ILE A 1 97 ? 20.621 8.564 -20.768 1.00 56.56 97 ILE A C 1
ATOM 802 O O . ILE A 1 97 ? 19.681 9.242 -21.195 1.00 56.56 97 ILE A O 1
ATOM 806 N N . ALA A 1 98 ? 20.841 7.314 -21.189 1.00 58.56 98 ALA A N 1
ATOM 807 C CA . ALA A 1 98 ? 20.024 6.648 -22.200 1.00 58.56 98 ALA A CA 1
ATOM 808 C C . ALA A 1 98 ? 18.585 6.445 -21.705 1.00 58.56 98 ALA A C 1
ATOM 810 O O . ALA A 1 98 ? 17.634 6.726 -22.439 1.00 58.56 98 ALA A O 1
ATOM 811 N N . PHE A 1 99 ? 18.416 6.065 -20.438 1.00 61.41 99 PHE A N 1
ATOM 812 C CA . PHE A 1 99 ? 17.103 5.795 -19.863 1.00 61.41 99 PHE A CA 1
ATOM 813 C C . PHE A 1 99 ? 16.272 7.064 -19.600 1.00 61.41 99 PHE A C 1
ATOM 815 O O . PHE A 1 99 ? 15.069 7.099 -19.870 1.00 61.41 99 PHE A O 1
ATOM 822 N N . LYS A 1 100 ? 16.923 8.155 -19.175 1.00 59.50 100 LYS A N 1
ATOM 823 C CA . LYS A 1 100 ? 16.289 9.473 -18.952 1.00 59.50 100 LYS A CA 1
ATOM 824 C C . LYS A 1 100 ? 15.770 10.143 -20.231 1.00 59.50 100 LYS A C 1
ATOM 826 O O . LYS A 1 100 ? 15.063 11.146 -20.153 1.00 59.50 100 LYS A O 1
ATOM 831 N N . SER A 1 101 ? 16.132 9.628 -21.406 1.00 59.09 101 SER A N 1
ATOM 832 C CA . SER A 1 101 ? 15.894 10.307 -22.683 1.00 59.09 101 SER A CA 1
ATOM 833 C C . SER A 1 101 ? 14.426 10.318 -23.138 1.00 59.09 101 SER A C 1
ATOM 835 O O . SER A 1 101 ? 14.056 11.179 -23.938 1.00 59.09 101 SER A O 1
ATOM 837 N N . SER A 1 102 ? 13.569 9.437 -22.601 1.00 77.50 102 SER A N 1
ATOM 838 C CA . SER A 1 102 ? 12.137 9.414 -22.925 1.00 77.50 102 SER A CA 1
ATOM 839 C C . SER A 1 102 ? 11.276 9.804 -21.725 1.00 77.50 102 SER A C 1
ATOM 841 O O . SER A 1 102 ? 11.087 9.027 -20.790 1.00 77.50 102 SER A O 1
ATOM 843 N N . ALA A 1 103 ? 10.678 10.997 -21.785 1.00 82.50 103 ALA A N 1
ATOM 844 C CA . ALA A 1 103 ? 9.676 11.444 -20.814 1.00 82.50 103 ALA A CA 1
ATOM 845 C C . ALA A 1 103 ? 8.481 10.473 -20.700 1.00 82.50 103 ALA A C 1
ATOM 847 O O . ALA A 1 103 ? 7.833 10.408 -19.656 1.00 82.50 103 ALA A O 1
ATOM 848 N N . GLU A 1 104 ? 8.199 9.700 -21.754 1.00 85.62 104 GLU A N 1
ATOM 849 C CA . GLU A 1 104 ? 7.143 8.686 -21.754 1.00 85.62 104 GLU A CA 1
ATOM 850 C C . GLU A 1 104 ? 7.487 7.506 -20.837 1.00 85.62 104 GLU A C 1
ATOM 852 O O . GLU A 1 104 ? 6.615 7.038 -20.107 1.00 85.62 104 GLU A O 1
ATOM 857 N N . ASN A 1 105 ? 8.755 7.081 -20.799 1.00 82.25 105 ASN A N 1
ATOM 858 C CA . ASN A 1 105 ? 9.203 5.988 -19.931 1.00 82.25 105 ASN A CA 1
ATOM 859 C C . ASN A 1 105 ? 9.127 6.384 -18.456 1.00 82.25 105 ASN A C 1
ATOM 861 O O . ASN A 1 105 ? 8.613 5.619 -17.642 1.00 82.25 105 ASN A O 1
ATOM 865 N N . VAL A 1 106 ? 9.579 7.598 -18.122 1.00 85.44 106 VAL A N 1
ATOM 866 C CA . VAL A 1 106 ? 9.497 8.138 -16.753 1.00 85.44 106 VAL A CA 1
ATOM 867 C C . VAL A 1 106 ? 8.049 8.133 -16.272 1.00 85.44 106 VAL A C 1
ATOM 869 O O . VAL A 1 106 ? 7.739 7.577 -15.221 1.00 85.44 106 VAL A O 1
ATOM 872 N N . LYS A 1 107 ? 7.141 8.666 -17.094 1.00 89.75 107 LYS A N 1
ATOM 873 C CA . LYS A 1 107 ? 5.715 8.692 -16.775 1.00 89.75 107 LYS A CA 1
ATOM 874 C C . LYS A 1 107 ? 5.122 7.287 -16.637 1.00 89.75 107 LYS A C 1
ATOM 876 O O . LYS A 1 107 ? 4.344 7.043 -15.722 1.00 89.75 107 LYS A O 1
ATOM 881 N N . ALA A 1 108 ? 5.485 6.356 -17.521 1.00 90.00 108 ALA A N 1
ATOM 882 C CA . ALA A 1 108 ? 5.010 4.979 -17.436 1.00 90.00 108 ALA A CA 1
ATOM 883 C C . ALA A 1 108 ? 5.430 4.316 -16.117 1.00 90.00 108 ALA A C 1
ATOM 885 O O . ALA A 1 108 ? 4.625 3.604 -15.517 1.00 90.00 108 ALA A O 1
ATOM 886 N N . ILE A 1 109 ? 6.652 4.580 -15.643 1.00 89.88 109 ILE A N 1
ATOM 887 C CA . ILE A 1 109 ? 7.142 4.087 -14.352 1.00 89.88 109 ILE A CA 1
ATOM 888 C C . ILE A 1 109 ? 6.333 4.684 -13.210 1.00 89.88 109 ILE A C 1
ATOM 890 O O . ILE A 1 109 ? 5.821 3.941 -12.378 1.00 89.88 109 ILE A O 1
ATOM 894 N N . GLU A 1 110 ? 6.132 5.998 -13.212 1.00 90.06 110 GLU A N 1
ATOM 895 C CA . GLU A 1 110 ? 5.330 6.690 -12.201 1.00 90.06 110 GLU A CA 1
ATOM 896 C C . GLU A 1 110 ? 3.892 6.157 -12.126 1.00 90.06 110 GLU A C 1
ATOM 898 O O . GLU A 1 110 ? 3.415 5.808 -11.041 1.00 90.06 110 GLU A O 1
ATOM 903 N N . ASP A 1 111 ? 3.219 6.037 -13.274 1.00 93.56 111 ASP A N 1
ATOM 904 C CA . ASP A 1 111 ? 1.845 5.538 -13.379 1.00 93.56 111 ASP A CA 1
ATOM 905 C C . ASP A 1 111 ? 1.746 4.079 -12.896 1.00 93.56 111 AS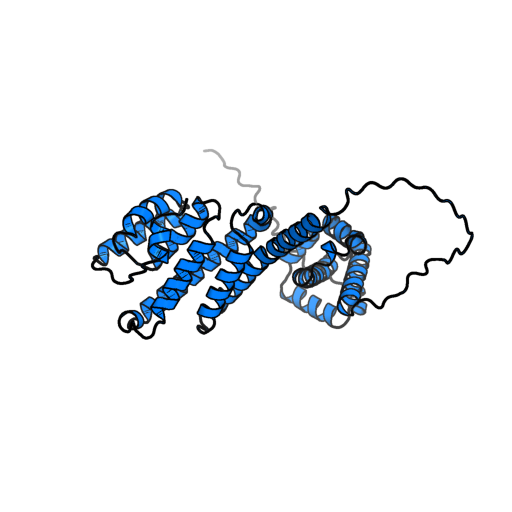P A C 1
ATOM 907 O O . ASP A 1 111 ? 0.820 3.708 -12.164 1.00 93.56 111 ASP A O 1
ATOM 911 N N . CYS A 1 112 ? 2.722 3.247 -13.265 1.00 94.94 112 CYS A N 1
ATOM 912 C CA . CYS A 1 112 ? 2.787 1.846 -12.867 1.00 94.94 112 CYS A CA 1
ATOM 913 C C . CYS A 1 112 ? 3.063 1.679 -11.365 1.00 94.94 112 CYS A C 1
ATOM 915 O O . CYS A 1 112 ? 2.382 0.900 -10.692 1.00 94.94 112 CYS A O 1
ATOM 917 N N . THR A 1 113 ? 3.987 2.457 -10.800 1.00 94.12 113 THR A N 1
ATOM 918 C CA . THR A 1 113 ? 4.262 2.466 -9.359 1.00 94.12 113 THR A CA 1
ATOM 919 C C . THR A 1 113 ? 3.051 2.951 -8.570 1.00 94.12 113 THR A C 1
ATOM 921 O O . THR A 1 113 ? 2.651 2.302 -7.602 1.00 94.12 113 THR A O 1
ATOM 924 N N . ALA A 1 114 ? 2.395 4.029 -9.006 1.00 95.00 114 ALA A N 1
ATOM 925 C CA . ALA A 1 114 ? 1.166 4.508 -8.380 1.00 95.00 114 ALA A CA 1
ATOM 926 C C . ALA A 1 114 ? 0.056 3.442 -8.415 1.00 95.00 114 ALA A C 1
ATOM 928 O O . ALA A 1 114 ? -0.648 3.235 -7.422 1.00 95.00 114 ALA A O 1
ATOM 929 N N . LEU A 1 115 ? -0.093 2.722 -9.534 1.00 96.81 115 LEU A N 1
ATOM 930 C CA . LEU A 1 115 ? -1.039 1.612 -9.650 1.00 96.81 115 LEU A CA 1
ATOM 931 C C . LEU A 1 115 ? -0.717 0.480 -8.666 1.00 96.81 115 LEU A C 1
ATOM 933 O O . LEU A 1 115 ? -1.629 0.000 -7.984 1.00 96.81 115 LEU A O 1
ATOM 937 N N . LEU A 1 116 ? 0.551 0.069 -8.586 1.00 96.75 116 LEU A N 1
ATOM 938 C CA . LEU A 1 116 ? 1.021 -0.994 -7.699 1.00 96.75 116 LEU A CA 1
ATOM 939 C C . LEU A 1 116 ? 0.726 -0.662 -6.236 1.00 96.75 116 LEU A C 1
ATOM 941 O O . LEU A 1 116 ? 0.011 -1.410 -5.566 1.00 96.75 116 LEU A O 1
ATOM 945 N N . ILE A 1 117 ? 1.187 0.500 -5.768 1.00 97.44 117 ILE A N 1
ATOM 946 C CA . ILE A 1 117 ? 0.998 0.942 -4.383 1.00 97.44 117 ILE A CA 1
ATOM 947 C C . ILE A 1 117 ? -0.488 1.084 -4.052 1.00 97.44 117 ILE A C 1
ATOM 949 O O . ILE A 1 117 ? -0.942 0.573 -3.030 1.00 97.44 117 ILE A O 1
ATOM 953 N N . LYS A 1 118 ? -1.295 1.663 -4.949 1.00 96.44 118 LYS A N 1
ATOM 954 C CA . LYS A 1 118 ? -2.751 1.755 -4.766 1.00 96.44 118 LYS A CA 1
ATOM 955 C C . LYS A 1 118 ? -3.416 0.382 -4.631 1.00 96.44 118 LYS A C 1
ATOM 957 O O . LYS A 1 118 ? -4.369 0.236 -3.864 1.00 96.44 118 LYS A O 1
ATOM 962 N N . LYS A 1 119 ? -2.973 -0.619 -5.398 1.00 96.25 119 LYS A N 1
ATOM 963 C CA . LYS A 1 119 ? -3.510 -1.990 -5.346 1.00 96.25 119 LYS A CA 1
ATOM 964 C C . LYS A 1 119 ? -3.095 -2.717 -4.069 1.00 96.25 119 LYS A C 1
ATOM 966 O O . LYS A 1 119 ? -3.934 -3.416 -3.500 1.00 96.25 119 LYS A O 1
ATOM 971 N N . ILE A 1 120 ? -1.854 -2.531 -3.622 1.00 95.69 120 ILE A N 1
ATOM 972 C CA . ILE A 1 120 ? -1.350 -3.056 -2.348 1.00 95.69 120 ILE A CA 1
ATOM 973 C C . ILE A 1 120 ? -2.124 -2.428 -1.190 1.00 95.69 120 ILE A C 1
ATOM 975 O O . ILE A 1 120 ? -2.723 -3.160 -0.407 1.00 95.69 120 ILE A O 1
ATOM 979 N N . HIS A 1 121 ? -2.223 -1.096 -1.150 1.00 94.81 121 HIS A N 1
ATOM 980 C CA . HIS A 1 121 ? -2.932 -0.362 -0.103 1.00 94.81 121 HIS A CA 1
ATOM 981 C C . HIS A 1 121 ? -4.384 -0.833 0.048 1.00 94.81 121 HIS A C 1
ATOM 983 O O . HIS A 1 121 ? -4.766 -1.342 1.097 1.00 94.81 121 HIS A O 1
ATOM 989 N N . LYS A 1 122 ? -5.164 -0.802 -1.044 1.00 94.44 122 LYS A N 1
ATOM 990 C CA . LYS A 1 122 ? -6.566 -1.262 -1.044 1.00 94.44 122 LYS A CA 1
ATOM 991 C C . LYS A 1 122 ? -6.738 -2.709 -0.601 1.00 94.44 122 LYS A C 1
ATOM 993 O O . LYS A 1 122 ? -7.811 -3.093 -0.138 1.00 94.44 122 LYS A O 1
ATOM 998 N N . ARG A 1 123 ? -5.735 -3.551 -0.851 1.00 93.75 123 ARG A N 1
ATOM 999 C CA . ARG A 1 123 ? -5.772 -4.942 -0.419 1.00 93.75 123 ARG A CA 1
ATOM 1000 C C . ARG A 1 123 ? -5.479 -5.024 1.076 1.00 93.75 123 ARG A C 1
ATOM 1002 O O . ARG A 1 123 ? -6.282 -5.610 1.786 1.00 93.75 123 ARG A O 1
ATOM 1009 N N . LEU A 1 124 ? -4.425 -4.373 1.560 1.00 92.00 124 LEU A N 1
ATOM 1010 C CA . LEU A 1 124 ? -4.085 -4.327 2.984 1.00 92.00 124 LEU A CA 1
ATOM 1011 C C . LEU A 1 124 ? -5.207 -3.748 3.857 1.00 92.00 124 LEU A C 1
ATOM 1013 O O . LEU A 1 124 ? -5.476 -4.308 4.914 1.00 92.00 124 LEU A O 1
ATOM 1017 N N . GLU A 1 125 ? -5.933 -2.725 3.395 1.00 90.25 125 GLU A N 1
ATOM 1018 C CA . GLU A 1 125 ? -7.127 -2.195 4.084 1.00 90.25 125 GLU A CA 1
ATOM 1019 C C . GLU A 1 125 ? -8.209 -3.267 4.314 1.00 90.25 125 GLU A C 1
ATOM 1021 O O . GLU A 1 125 ? -8.924 -3.249 5.312 1.00 90.25 125 GLU A O 1
ATOM 1026 N N . ARG A 1 126 ? -8.343 -4.234 3.398 1.00 89.00 126 ARG A N 1
ATOM 1027 C CA . ARG A 1 126 ? -9.302 -5.346 3.532 1.00 89.00 126 ARG A CA 1
ATOM 1028 C C . ARG A 1 126 ? -8.780 -6.467 4.429 1.00 89.00 126 ARG A C 1
ATOM 1030 O O . ARG A 1 126 ? -9.576 -7.239 4.952 1.00 89.00 126 ARG A O 1
ATOM 1037 N N . PHE A 1 127 ? -7.461 -6.560 4.584 1.00 84.62 127 PHE A N 1
ATOM 1038 C CA . PHE A 1 127 ? -6.760 -7.619 5.313 1.00 84.62 127 PHE A CA 1
ATOM 1039 C C . PHE A 1 127 ? -6.146 -7.135 6.635 1.00 84.62 127 PHE A C 1
ATOM 1041 O O . PHE A 1 127 ? -5.389 -7.877 7.262 1.00 84.62 127 PHE A O 1
ATOM 1048 N N . THR A 1 128 ? -6.499 -5.936 7.111 1.00 79.56 128 THR A N 1
ATOM 1049 C CA . THR A 1 128 ? -5.993 -5.383 8.377 1.00 79.56 128 THR A CA 1
ATOM 1050 C C . THR A 1 128 ? -6.138 -6.346 9.567 1.00 79.56 128 THR A C 1
ATOM 1052 O O . THR A 1 128 ? -5.164 -6.503 10.298 1.00 79.56 128 THR A O 1
ATOM 1055 N N . PRO A 1 129 ? -7.256 -7.088 9.745 1.00 69.69 129 PRO A N 1
ATOM 1056 C CA . PRO A 1 129 ? -7.384 -8.045 10.850 1.00 69.69 129 PRO A CA 1
ATOM 1057 C C . PRO A 1 129 ? -6.389 -9.215 10.793 1.00 69.69 129 PRO A C 1
ATOM 1059 O O . PRO A 1 129 ? -6.099 -9.828 11.814 1.00 69.69 129 PRO A O 1
ATOM 1062 N N . THR A 1 130 ? -5.875 -9.546 9.606 1.00 77.00 130 THR A N 1
ATOM 1063 C CA . THR A 1 130 ? -4.959 -10.677 9.381 1.00 77.00 130 THR A CA 1
ATOM 1064 C C . THR A 1 130 ? -3.486 -10.276 9.352 1.00 77.00 130 THR A C 1
ATOM 1066 O O . THR A 1 130 ? -2.630 -11.154 9.269 1.00 77.00 130 THR A O 1
ATOM 1069 N N . LEU A 1 131 ? -3.163 -8.982 9.462 1.00 79.81 131 LEU A N 1
ATOM 1070 C CA . LEU A 1 131 ? -1.778 -8.495 9.451 1.00 79.81 131 LEU A CA 1
ATOM 1071 C C . LEU A 1 131 ? -0.922 -9.086 10.583 1.00 79.81 131 LEU A C 1
ATOM 1073 O O . LEU A 1 131 ? 0.265 -9.312 10.389 1.00 79.81 131 LEU A O 1
ATOM 1077 N N . ALA A 1 132 ? -1.530 -9.455 11.714 1.00 79.25 132 ALA A N 1
ATOM 1078 C CA . ALA A 1 132 ? -0.843 -10.149 12.808 1.00 79.25 132 ALA A CA 1
ATOM 1079 C C . ALA A 1 132 ? -0.301 -11.546 12.428 1.00 79.25 132 ALA A C 1
ATOM 1081 O O . ALA A 1 132 ? 0.470 -12.134 13.176 1.00 79.25 132 ALA A O 1
ATOM 1082 N N . THR A 1 133 ? -0.707 -12.099 11.278 1.00 81.44 133 THR A N 1
ATOM 1083 C CA . THR A 1 133 ? -0.223 -13.396 10.766 1.00 81.44 133 THR A CA 1
ATOM 1084 C C . THR A 1 133 ? 0.879 -13.262 9.713 1.00 81.44 133 THR A C 1
ATOM 1086 O O . THR A 1 133 ? 1.334 -14.270 9.162 1.00 81.44 133 THR A O 1
ATOM 1089 N N . VAL A 1 134 ? 1.302 -12.029 9.414 1.00 83.62 134 VAL A N 1
ATOM 1090 C CA . VAL A 1 134 ? 2.410 -11.766 8.494 1.00 83.62 134 VAL A CA 1
ATOM 1091 C C . VAL A 1 134 ? 3.685 -12.375 9.075 1.00 83.62 134 VAL A C 1
ATOM 1093 O O . VAL A 1 134 ? 4.007 -12.191 10.242 1.00 83.62 134 VAL A O 1
ATOM 1096 N N . LYS A 1 135 ? 4.392 -13.152 8.248 1.00 88.62 135 LYS A N 1
ATOM 1097 C CA . LYS A 1 135 ? 5.635 -13.841 8.637 1.00 88.62 135 LYS A CA 1
ATOM 1098 C C . LYS A 1 135 ? 6.887 -12.984 8.473 1.00 88.62 135 LYS A C 1
ATOM 1100 O O . LYS A 1 135 ? 7.949 -13.379 8.940 1.00 88.62 135 LYS A O 1
ATOM 1105 N N . GLU A 1 136 ? 6.779 -11.893 7.726 1.00 91.12 136 GLU A N 1
ATOM 1106 C CA . GLU A 1 136 ? 7.873 -10.951 7.514 1.00 91.12 136 GLU A CA 1
ATOM 1107 C C . GLU A 1 136 ? 8.056 -10.064 8.743 1.00 91.12 136 GLU A C 1
ATOM 1109 O O . GLU A 1 136 ? 7.087 -9.755 9.435 1.00 91.12 136 GLU A O 1
ATOM 1114 N N . ASP A 1 137 ? 9.299 -9.652 8.988 1.00 93.25 137 ASP A N 1
ATOM 1115 C CA . ASP A 1 137 ? 9.637 -8.733 10.069 1.00 93.25 137 ASP A CA 1
ATOM 1116 C C . ASP A 1 137 ? 8.967 -7.362 9.826 1.00 93.25 137 ASP A C 1
ATOM 1118 O O . ASP A 1 137 ? 9.292 -6.685 8.840 1.00 93.25 137 ASP A O 1
ATOM 1122 N N . PRO A 1 138 ? 8.036 -6.925 10.700 1.00 93.62 138 PRO A N 1
ATOM 1123 C CA . PRO A 1 138 ? 7.362 -5.642 10.551 1.00 93.62 138 PRO A CA 1
ATOM 1124 C C . PRO A 1 138 ? 8.326 -4.452 10.535 1.00 93.62 138 PRO A C 1
ATOM 1126 O O . PRO A 1 138 ? 8.069 -3.483 9.817 1.00 93.62 138 PRO A O 1
ATOM 1129 N N . GLN A 1 139 ? 9.440 -4.524 11.276 1.00 94.44 139 GLN A N 1
ATOM 1130 C CA . GLN A 1 139 ? 10.445 -3.459 11.294 1.00 94.44 139 GLN A CA 1
ATOM 1131 C C . GLN A 1 139 ? 11.107 -3.335 9.922 1.00 94.44 139 GLN A C 1
ATOM 1133 O O . GLN A 1 139 ? 11.154 -2.245 9.353 1.00 94.44 139 GLN A O 1
ATOM 1138 N N . GLN A 1 140 ? 11.518 -4.464 9.340 1.00 95.12 140 GLN A N 1
ATOM 1139 C CA . GLN A 1 140 ? 12.101 -4.498 8.003 1.00 95.12 140 GLN A CA 1
ATOM 1140 C C . GLN A 1 140 ? 11.140 -3.935 6.945 1.00 95.12 140 GLN A C 1
ATOM 1142 O O . GLN A 1 140 ? 11.568 -3.185 6.068 1.00 95.12 140 GLN A O 1
ATOM 1147 N N . ILE A 1 141 ? 9.840 -4.246 7.025 1.00 95.12 141 ILE A N 1
ATOM 1148 C CA . ILE A 1 141 ? 8.829 -3.668 6.124 1.00 95.12 141 ILE A CA 1
ATOM 1149 C C . ILE A 1 141 ? 8.777 -2.143 6.271 1.00 95.12 141 ILE A C 1
ATOM 1151 O O . ILE A 1 141 ? 8.798 -1.427 5.267 1.00 95.12 141 ILE A O 1
ATOM 1155 N N . VAL A 1 142 ? 8.704 -1.636 7.505 1.00 95.44 142 VAL A N 1
ATOM 1156 C CA . VAL A 1 142 ? 8.637 -0.193 7.778 1.00 95.44 142 VAL A CA 1
ATOM 1157 C C . VAL A 1 142 ? 9.882 0.531 7.269 1.00 95.44 142 VAL A C 1
ATOM 1159 O O . VAL A 1 142 ? 9.741 1.571 6.620 1.00 95.44 142 VAL A O 1
ATOM 1162 N N . ASP A 1 143 ? 11.069 -0.034 7.479 1.00 96.19 143 ASP A N 1
ATOM 1163 C CA . ASP A 1 143 ? 12.331 0.539 7.007 1.00 96.19 143 ASP A CA 1
ATOM 1164 C C . ASP A 1 143 ? 12.356 0.656 5.475 1.00 96.19 143 ASP A C 1
ATOM 1166 O O . ASP A 1 143 ? 12.708 1.703 4.929 1.00 96.19 143 ASP A O 1
ATOM 1170 N N . GLN A 1 144 ? 11.905 -0.383 4.763 1.00 96.25 144 GLN A N 1
ATOM 1171 C CA . GLN A 1 144 ? 11.843 -0.371 3.296 1.00 96.25 144 GLN A CA 1
ATOM 1172 C C . GLN A 1 144 ? 10.804 0.614 2.759 1.00 96.25 144 GLN A C 1
ATOM 1174 O O . GLN A 1 144 ? 11.056 1.312 1.776 1.00 96.25 144 GLN A O 1
ATOM 1179 N N . LEU A 1 145 ? 9.642 0.718 3.410 1.00 96.50 145 LEU A N 1
ATOM 1180 C CA . LEU A 1 145 ? 8.637 1.721 3.056 1.00 96.50 145 LEU A CA 1
ATOM 1181 C C . LEU A 1 145 ? 9.184 3.136 3.236 1.00 96.50 145 LEU A C 1
ATOM 1183 O O . LEU A 1 145 ? 8.953 3.986 2.379 1.00 96.50 145 LEU A O 1
ATOM 1187 N N . MET A 1 146 ? 9.921 3.392 4.319 1.00 97.06 146 MET A N 1
ATOM 1188 C CA . MET A 1 146 ? 10.548 4.691 4.560 1.00 97.06 146 MET A CA 1
ATOM 1189 C C . MET A 1 146 ? 11.610 5.019 3.512 1.00 97.06 146 MET A C 1
ATOM 1191 O O . MET A 1 146 ? 11.576 6.120 2.965 1.00 97.06 146 MET A O 1
ATOM 1195 N N . ALA A 1 147 ? 12.480 4.063 3.175 1.00 96.44 147 ALA A N 1
ATOM 1196 C CA . ALA A 1 147 ? 13.475 4.232 2.118 1.00 96.44 147 ALA A CA 1
ATOM 1197 C C . ALA A 1 147 ? 12.817 4.554 0.766 1.00 96.44 147 ALA A C 1
ATOM 1199 O O . ALA A 1 147 ? 13.225 5.489 0.075 1.00 96.44 147 ALA A O 1
ATOM 1200 N N . LEU A 1 148 ? 11.740 3.842 0.412 1.00 96.25 148 LEU A N 1
ATOM 1201 C CA . LEU A 1 148 ? 10.984 4.134 -0.803 1.00 96.25 148 LEU A CA 1
ATOM 1202 C C . LEU A 1 148 ? 10.327 5.518 -0.745 1.00 96.25 148 LEU A C 1
ATOM 1204 O O . LEU A 1 148 ? 10.412 6.273 -1.707 1.00 96.25 148 LEU A O 1
ATOM 1208 N N . MET A 1 149 ? 9.700 5.894 0.371 1.00 96.62 149 MET A N 1
ATOM 1209 C CA . MET A 1 149 ? 9.102 7.224 0.526 1.00 96.62 149 MET A CA 1
ATOM 1210 C C . MET A 1 149 ? 10.129 8.347 0.357 1.00 96.62 149 MET A C 1
ATOM 1212 O O . MET A 1 149 ? 9.832 9.334 -0.310 1.00 96.62 149 MET A O 1
ATOM 1216 N N . GLU A 1 150 ? 11.318 8.199 0.942 1.00 95.75 150 GLU A N 1
ATOM 1217 C CA . GLU A 1 150 ? 12.413 9.161 0.810 1.00 95.75 150 GLU A CA 1
ATOM 1218 C C . GLU A 1 150 ? 12.906 9.250 -0.638 1.00 95.75 150 GLU A C 1
ATOM 1220 O O . GLU A 1 150 ? 13.032 10.351 -1.174 1.00 95.75 150 GLU A O 1
ATOM 1225 N N . CYS A 1 151 ? 13.078 8.103 -1.302 1.00 94.44 151 CYS A N 1
ATOM 1226 C CA . CYS A 1 151 ? 13.434 8.036 -2.718 1.00 94.44 151 CYS A CA 1
ATOM 1227 C C . CYS A 1 151 ? 12.403 8.750 -3.606 1.00 94.44 151 CYS A C 1
ATOM 1229 O O . CYS A 1 151 ? 12.777 9.457 -4.540 1.00 94.44 151 CYS A O 1
ATOM 1231 N N . LEU A 1 152 ? 11.108 8.606 -3.302 1.00 93.19 152 LEU A N 1
ATOM 1232 C CA . LEU A 1 152 ? 10.025 9.189 -4.095 1.00 93.19 152 LEU A CA 1
ATOM 1233 C C . LEU A 1 152 ? 9.717 10.659 -3.762 1.00 93.19 152 LEU A C 1
ATOM 1235 O O . LEU A 1 152 ? 9.078 11.343 -4.564 1.00 93.19 152 LEU A O 1
ATOM 1239 N N . ALA A 1 153 ? 10.146 11.159 -2.599 1.00 93.56 153 ALA A N 1
ATOM 1240 C CA . ALA A 1 153 ? 9.808 12.494 -2.101 1.00 93.56 153 ALA A CA 1
ATOM 1241 C C . ALA A 1 153 ? 10.155 13.663 -3.052 1.00 93.56 153 ALA A C 1
ATOM 1243 O O . ALA A 1 153 ? 9.373 14.617 -3.104 1.00 93.56 153 ALA A O 1
ATOM 1244 N N . PRO A 1 154 ? 11.256 13.630 -3.834 1.00 91.94 154 PRO A N 1
ATOM 1245 C CA . PRO A 1 154 ? 11.563 14.687 -4.800 1.00 91.94 154 PRO A CA 1
ATOM 1246 C C . PRO A 1 154 ? 10.559 14.802 -5.963 1.00 91.94 154 PRO A C 1
ATOM 1248 O O . PRO A 1 154 ? 10.518 15.836 -6.633 1.00 91.94 154 PRO A O 1
ATOM 1251 N N . TYR A 1 155 ? 9.740 13.776 -6.218 1.00 90.31 155 TYR A N 1
ATOM 1252 C CA . TYR A 1 155 ? 8.849 13.705 -7.380 1.00 90.31 155 TYR A CA 1
ATOM 1253 C C . TYR A 1 155 ? 7.425 14.125 -7.010 1.00 90.31 155 TYR A C 1
ATOM 1255 O O . TYR A 1 155 ? 6.603 13.325 -6.565 1.00 90.31 155 TYR A O 1
ATOM 1263 N N . THR A 1 156 ? 7.105 15.403 -7.225 1.00 89.50 156 THR A N 1
ATOM 1264 C CA . THR A 1 156 ? 5.805 15.998 -6.848 1.00 89.50 156 THR A CA 1
ATOM 1265 C C . THR A 1 156 ? 4.581 15.250 -7.396 1.00 89.50 156 THR A C 1
ATOM 1267 O O . THR A 1 156 ? 3.559 15.143 -6.721 1.00 89.50 156 THR A O 1
ATOM 1270 N N . GLN A 1 157 ? 4.692 14.678 -8.592 1.00 90.75 157 GLN A N 1
ATOM 1271 C CA . GLN A 1 157 ? 3.680 13.861 -9.256 1.00 90.75 157 GLN A CA 1
ATOM 1272 C C . GLN A 1 157 ? 3.384 12.543 -8.520 1.00 90.75 157 GLN A C 1
ATOM 1274 O O . GLN A 1 157 ? 2.280 12.014 -8.629 1.00 90.75 157 GLN A O 1
ATOM 1279 N N . LEU A 1 158 ? 4.320 12.061 -7.696 1.00 92.06 158 LEU A N 1
ATOM 1280 C CA . LEU A 1 158 ? 4.173 10.880 -6.845 1.00 92.06 158 LEU A CA 1
ATOM 1281 C C . LEU A 1 158 ? 3.754 11.214 -5.405 1.00 92.06 158 LEU A C 1
ATOM 1283 O O . LEU A 1 158 ? 3.704 10.318 -4.564 1.00 92.06 158 LEU A O 1
ATOM 1287 N N . ALA A 1 159 ? 3.377 12.461 -5.098 1.00 92.94 159 ALA A N 1
ATOM 1288 C CA . ALA A 1 159 ? 2.977 12.855 -3.743 1.00 92.94 159 ALA A CA 1
ATOM 1289 C C . ALA A 1 159 ? 1.818 12.007 -3.180 1.00 92.94 159 ALA A C 1
ATOM 1291 O O . ALA A 1 159 ? 1.813 11.653 -2.000 1.00 92.94 159 ALA A O 1
ATOM 1292 N N . LEU A 1 160 ? 0.846 11.631 -4.023 1.00 93.19 160 LEU A N 1
ATOM 1293 C CA . LEU A 1 160 ? -0.244 10.744 -3.607 1.00 93.19 160 LEU A CA 1
ATOM 1294 C C . LEU A 1 160 ? 0.262 9.331 -3.280 1.00 93.19 160 LEU A C 1
ATOM 1296 O O . LEU A 1 160 ? -0.192 8.734 -2.308 1.00 93.19 160 LEU A O 1
ATOM 1300 N N . THR A 1 161 ? 1.214 8.816 -4.058 1.00 95.00 161 THR A N 1
ATOM 1301 C CA . THR A 1 161 ? 1.855 7.516 -3.822 1.00 95.00 161 THR A CA 1
ATOM 1302 C C . THR A 1 161 ? 2.619 7.521 -2.498 1.00 95.00 161 THR A C 1
ATOM 1304 O O . THR A 1 161 ? 2.462 6.602 -1.701 1.00 95.00 161 THR A O 1
ATOM 1307 N N . VAL A 1 162 ? 3.370 8.589 -2.206 1.00 96.06 162 VAL A N 1
ATOM 1308 C CA . VAL A 1 162 ? 4.067 8.767 -0.918 1.00 96.06 162 VAL A CA 1
ATOM 1309 C C . VAL A 1 162 ? 3.078 8.799 0.249 1.00 96.06 162 VAL A C 1
ATOM 1311 O O . VAL A 1 162 ? 3.315 8.163 1.276 1.00 96.06 162 VAL A O 1
ATOM 1314 N N . LYS A 1 163 ? 1.932 9.474 0.088 1.00 95.25 163 LYS A N 1
ATOM 1315 C CA . LYS A 1 163 ? 0.863 9.457 1.095 1.00 95.25 163 LYS A CA 1
ATOM 1316 C C . LYS A 1 163 ? 0.331 8.037 1.336 1.00 95.25 163 LYS A C 1
ATOM 1318 O O . LYS A 1 163 ? 0.197 7.635 2.485 1.00 95.25 163 LYS A O 1
ATOM 1323 N N . GLN A 1 164 ? 0.078 7.270 0.276 1.00 96.44 164 GLN A N 1
ATOM 1324 C CA . GLN A 1 164 ? -0.381 5.880 0.392 1.00 96.44 164 GLN A CA 1
ATOM 1325 C C . GLN A 1 164 ? 0.658 4.978 1.065 1.00 96.44 164 GLN A C 1
ATOM 1327 O O . GLN A 1 164 ? 0.297 4.123 1.865 1.00 96.44 164 GLN A O 1
ATOM 1332 N N . LEU A 1 165 ? 1.950 5.176 0.792 1.00 96.44 165 LEU A N 1
ATOM 1333 C CA . LEU A 1 165 ? 3.020 4.464 1.495 1.00 96.44 165 LEU A CA 1
ATOM 1334 C C . LEU A 1 165 ? 3.028 4.791 2.994 1.00 96.44 165 LEU A C 1
ATOM 1336 O O . LEU A 1 165 ? 3.205 3.887 3.808 1.00 96.44 165 LEU A O 1
ATOM 1340 N N . ALA A 1 166 ? 2.772 6.047 3.373 1.00 96.44 166 ALA A N 1
ATOM 1341 C CA . ALA A 1 166 ? 2.642 6.435 4.777 1.00 96.44 166 ALA A CA 1
ATOM 1342 C C . ALA A 1 166 ? 1.442 5.755 5.460 1.00 96.44 166 ALA A C 1
ATOM 1344 O O . ALA A 1 166 ? 1.562 5.311 6.602 1.00 96.44 166 ALA A O 1
ATOM 1345 N N . GLU A 1 167 ? 0.313 5.640 4.756 1.00 95.50 167 GLU A N 1
ATOM 1346 C CA . GLU A 1 167 ? -0.878 4.917 5.223 1.00 95.50 167 GLU A CA 1
ATOM 1347 C C . GLU A 1 167 ? -0.576 3.417 5.392 1.00 95.50 167 GLU A C 1
ATOM 1349 O O . GLU A 1 167 ? -0.856 2.858 6.450 1.00 95.50 167 GLU A O 1
ATOM 1354 N N . ILE A 1 168 ? 0.103 2.783 4.425 1.00 95.81 168 ILE A N 1
ATOM 1355 C CA . ILE A 1 168 ? 0.566 1.389 4.547 1.00 95.81 168 ILE A CA 1
ATOM 1356 C C . ILE A 1 168 ? 1.501 1.230 5.752 1.00 95.81 168 ILE A C 1
ATOM 1358 O O . ILE A 1 168 ? 1.331 0.302 6.538 1.00 95.81 168 ILE A O 1
ATOM 1362 N N . LYS A 1 169 ? 2.468 2.135 5.932 1.00 95.56 169 LYS A N 1
ATOM 1363 C CA . LYS A 1 169 ? 3.408 2.106 7.061 1.00 95.56 169 LYS A CA 1
ATOM 1364 C C . LYS A 1 169 ? 2.676 2.142 8.405 1.00 95.56 169 LYS A C 1
ATOM 1366 O O . LYS A 1 169 ? 3.019 1.388 9.311 1.00 95.56 169 LYS A O 1
ATOM 1371 N N . ALA A 1 170 ? 1.645 2.980 8.521 1.00 94.50 170 ALA A N 1
ATOM 1372 C CA . ALA A 1 170 ? 0.834 3.082 9.731 1.00 94.50 170 ALA A CA 1
ATOM 1373 C C . ALA A 1 170 ? 0.098 1.772 10.074 1.00 94.50 170 ALA A C 1
ATOM 1375 O O . ALA A 1 170 ? -0.161 1.521 11.247 1.00 94.50 170 ALA A O 1
ATOM 1376 N N . LEU A 1 171 ? -0.190 0.911 9.087 1.00 93.44 171 LEU A N 1
ATOM 1377 C CA . LEU A 1 171 ? -0.781 -0.411 9.332 1.00 93.44 171 LEU A CA 1
ATOM 1378 C C . LEU A 1 171 ? 0.201 -1.396 9.987 1.00 93.44 171 LEU A C 1
ATOM 1380 O O . LEU A 1 171 ? -0.236 -2.269 10.732 1.00 93.44 171 LEU A O 1
ATOM 1384 N N . TYR A 1 172 ? 1.504 -1.272 9.716 1.00 92.25 172 TYR A N 1
ATOM 1385 C CA . TYR A 1 172 ? 2.533 -2.167 10.264 1.00 92.25 172 TYR A CA 1
ATOM 1386 C C . TYR A 1 172 ? 3.099 -1.693 11.605 1.00 92.25 172 TYR A C 1
ATOM 1388 O O . TYR A 1 172 ? 3.583 -2.513 12.381 1.00 92.25 172 TYR A O 1
ATOM 1396 N N . TRP A 1 173 ? 3.006 -0.395 11.907 1.00 91.56 173 TRP A N 1
ATOM 1397 C CA . TRP A 1 173 ? 3.562 0.188 13.131 1.00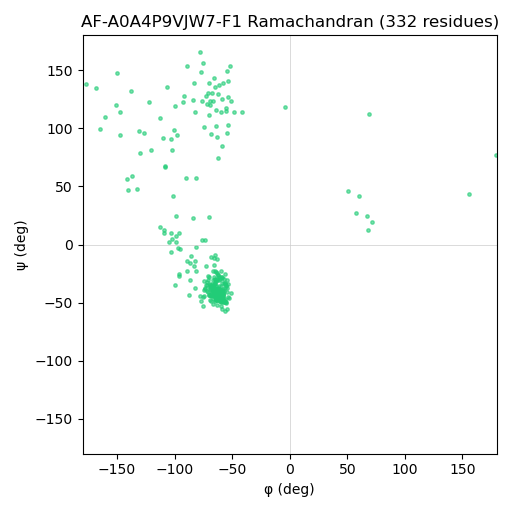 91.56 173 TRP A CA 1
ATOM 1398 C C . TRP A 1 173 ? 3.120 -0.509 14.434 1.00 91.56 173 TRP A C 1
ATOM 1400 O O . TRP A 1 173 ? 3.993 -0.849 15.232 1.00 91.56 173 TRP A O 1
ATOM 1410 N N . PRO A 1 174 ? 1.825 -0.827 14.653 1.00 91.25 174 PRO A N 1
ATOM 1411 C CA . PRO A 1 174 ? 1.397 -1.491 15.887 1.00 91.25 174 PRO A CA 1
ATOM 1412 C C . PRO A 1 174 ? 2.030 -2.873 16.091 1.00 91.25 174 PRO A C 1
ATOM 1414 O O . PRO A 1 174 ? 2.198 -3.308 17.225 1.00 91.25 174 PRO A O 1
ATOM 1417 N N . LEU A 1 175 ? 2.398 -3.569 15.008 1.00 90.19 175 LEU A N 1
ATOM 1418 C CA . LEU A 1 175 ? 3.028 -4.888 15.096 1.00 90.19 175 LEU A CA 1
ATOM 1419 C C . LEU A 1 175 ? 4.450 -4.796 15.665 1.00 90.19 175 LEU A C 1
ATOM 1421 O O . LEU A 1 175 ? 4.867 -5.681 16.408 1.00 90.19 175 LEU A O 1
ATOM 1425 N N . ILE A 1 176 ? 5.173 -3.714 15.369 1.00 90.38 176 ILE A N 1
ATOM 1426 C CA . ILE A 1 176 ? 6.509 -3.463 15.926 1.00 90.38 176 ILE A CA 1
ATOM 1427 C C . ILE A 1 176 ? 6.406 -3.281 17.442 1.00 90.38 176 ILE A C 1
ATOM 1429 O O . ILE A 1 176 ? 7.127 -3.939 18.188 1.00 90.38 176 ILE A O 1
ATOM 1433 N N . GLU A 1 177 ? 5.460 -2.452 17.897 1.00 88.12 177 GLU A N 1
ATOM 1434 C CA . GLU A 1 177 ? 5.253 -2.186 19.325 1.00 88.12 177 GLU A CA 1
ATOM 1435 C C . GLU A 1 177 ? 4.960 -3.478 20.102 1.00 88.12 177 GLU A C 1
ATOM 1437 O O . GLU A 1 177 ? 5.555 -3.703 21.157 1.00 88.12 177 GLU A O 1
ATOM 1442 N N . THR A 1 178 ? 4.130 -4.374 19.549 1.00 86.44 178 THR A N 1
ATOM 1443 C CA . THR A 1 178 ? 3.852 -5.671 20.190 1.00 86.44 178 THR A CA 1
ATOM 1444 C C . THR A 1 178 ? 5.092 -6.556 20.323 1.00 86.44 178 THR A C 1
ATOM 1446 O O . THR A 1 178 ? 5.323 -7.116 21.390 1.00 86.44 178 THR A O 1
ATOM 1449 N N . VAL A 1 179 ? 5.936 -6.629 19.288 1.00 84.56 179 VAL A N 1
ATOM 1450 C CA . VAL A 1 179 ? 7.151 -7.461 19.310 1.00 84.56 179 VAL A CA 1
ATOM 1451 C C . VAL A 1 179 ? 8.184 -6.912 20.298 1.00 84.56 179 VAL A C 1
ATOM 1453 O O . VAL A 1 179 ? 8.869 -7.685 20.965 1.00 84.56 179 VAL A O 1
ATOM 1456 N N . THR A 1 180 ? 8.290 -5.586 20.424 1.00 81.31 180 THR A N 1
ATOM 1457 C CA . THR A 1 180 ? 9.224 -4.965 21.375 1.00 81.31 180 THR A CA 1
ATOM 1458 C C . THR A 1 180 ? 8.823 -5.179 22.835 1.00 81.31 180 THR A C 1
ATOM 1460 O O . THR A 1 180 ? 9.696 -5.404 23.665 1.00 81.31 180 THR A O 1
ATOM 1463 N N . HIS A 1 181 ? 7.523 -5.169 23.151 1.00 78.25 181 HIS A N 1
ATOM 1464 C CA . HIS A 1 181 ? 7.049 -5.342 24.529 1.00 78.25 181 HIS A CA 1
ATOM 1465 C C . HIS A 1 181 ? 7.238 -6.782 25.032 1.00 78.25 181 HIS A C 1
ATOM 1467 O O . HIS A 1 181 ? 7.703 -6.989 26.151 1.00 78.25 181 HIS A O 1
ATOM 1473 N N . ASP A 1 182 ? 6.974 -7.778 24.179 1.00 74.56 182 ASP A N 1
ATOM 1474 C CA . ASP A 1 182 ? 7.150 -9.195 24.528 1.00 74.56 182 ASP A CA 1
ATOM 1475 C C . ASP A 1 182 ? 8.626 -9.559 24.799 1.00 74.56 182 ASP A C 1
ATOM 1477 O O . ASP A 1 182 ? 8.920 -10.451 25.600 1.00 74.56 182 ASP A O 1
ATOM 1481 N N . ALA A 1 183 ? 9.572 -8.870 24.149 1.00 72.56 183 ALA A N 1
ATOM 1482 C CA . ALA A 1 183 ? 11.004 -9.091 24.346 1.00 72.56 183 ALA A CA 1
ATOM 1483 C C . ALA A 1 183 ? 11.509 -8.566 25.704 1.00 72.56 183 ALA A C 1
ATOM 1485 O O . ALA A 1 183 ? 12.381 -9.190 26.315 1.00 72.56 183 ALA A O 1
ATOM 1486 N N . ASP A 1 184 ? 10.949 -7.454 26.186 1.00 71.12 184 ASP A N 1
ATOM 1487 C CA . ASP A 1 184 ? 11.326 -6.853 27.468 1.00 71.12 184 ASP A CA 1
ATOM 1488 C C . ASP A 1 184 ? 10.764 -7.656 28.658 1.00 71.12 184 ASP A C 1
ATOM 1490 O O . ASP A 1 184 ? 11.485 -7.903 29.630 1.00 71.12 184 ASP A O 1
ATOM 1494 N N . ASP A 1 185 ? 9.533 -8.170 28.552 1.00 68.38 185 ASP A N 1
ATOM 1495 C CA . ASP A 1 185 ? 8.911 -9.001 29.595 1.00 68.38 185 ASP A CA 1
ATOM 1496 C C . ASP A 1 185 ? 9.575 -10.386 29.728 1.00 68.38 185 ASP A C 1
ATOM 1498 O O . ASP A 1 185 ? 9.727 -10.912 30.837 1.00 68.38 185 ASP A O 1
ATOM 1502 N N . ALA A 1 186 ? 10.043 -10.976 28.622 1.00 61.88 186 ALA A N 1
ATOM 1503 C CA . ALA A 1 186 ? 10.766 -12.250 28.649 1.00 61.88 186 ALA A CA 1
ATOM 1504 C C . ALA A 1 186 ? 12.124 -12.151 29.372 1.00 61.88 186 ALA A C 1
ATOM 1506 O O . ALA A 1 186 ? 12.578 -13.124 29.974 1.00 61.88 186 ALA A O 1
ATOM 1507 N N . ASN A 1 187 ? 12.753 -10.972 29.366 1.00 59.62 187 ASN A N 1
ATOM 1508 C CA . ASN A 1 187 ? 14.067 -10.743 29.969 1.00 59.62 187 ASN A CA 1
ATOM 1509 C C . ASN A 1 187 ? 13.996 -10.409 31.477 1.00 59.62 187 ASN A C 1
ATOM 1511 O O . ASN A 1 187 ? 15.016 -10.382 32.165 1.00 59.62 187 ASN A O 1
ATOM 1515 N N . HIS A 1 188 ? 12.803 -10.160 32.027 1.00 58.06 188 HIS A N 1
ATOM 1516 C CA . HIS A 1 188 ? 12.601 -9.906 33.462 1.00 58.06 188 HIS A CA 1
ATOM 1517 C C . HIS A 1 188 ? 12.206 -11.142 34.284 1.00 58.06 188 HIS A C 1
ATOM 1519 O O . HIS A 1 188 ? 12.162 -11.058 35.510 1.00 58.06 188 HIS A O 1
ATOM 1525 N N . ASN A 1 189 ? 12.007 -12.303 33.651 1.00 53.28 189 ASN A N 1
ATOM 1526 C CA . ASN A 1 189 ? 11.605 -13.539 34.336 1.00 53.28 189 ASN A CA 1
ATOM 1527 C C . ASN A 1 189 ? 12.736 -14.565 34.563 1.00 53.28 189 ASN A C 1
ATOM 1529 O O . ASN A 1 189 ? 12.469 -15.643 35.088 1.00 53.28 189 ASN A O 1
ATOM 1533 N N . GLU A 1 190 ? 13.993 -14.251 34.223 1.00 50.34 190 GLU A N 1
ATOM 1534 C CA . GLU A 1 190 ? 15.130 -15.187 34.362 1.00 50.34 190 GLU A CA 1
ATOM 1535 C C . GLU A 1 190 ? 16.054 -14.912 35.570 1.00 50.34 190 GLU A C 1
ATOM 1537 O O . GLU A 1 190 ? 17.099 -15.542 35.721 1.00 50.34 190 GLU A O 1
ATOM 1542 N N . ILE A 1 191 ? 15.669 -14.011 36.482 1.00 53.09 191 ILE A N 1
ATOM 1543 C CA . ILE A 1 191 ? 16.428 -13.728 37.712 1.00 53.09 191 ILE A CA 1
ATOM 1544 C C . ILE A 1 191 ? 15.490 -13.788 38.922 1.00 53.09 191 ILE A C 1
ATOM 1546 O O . ILE A 1 191 ? 15.047 -12.751 39.399 1.00 53.09 191 ILE A O 1
ATOM 1550 N N . ASN A 1 192 ? 15.152 -14.996 39.393 1.00 49.41 192 ASN A N 1
ATOM 1551 C CA . ASN A 1 192 ? 14.914 -15.306 40.816 1.00 49.41 192 ASN A CA 1
ATOM 1552 C C . ASN A 1 192 ? 14.520 -16.784 41.018 1.00 49.41 192 ASN A C 1
ATOM 1554 O O . ASN A 1 192 ? 13.374 -17.112 41.305 1.00 49.41 192 ASN A O 1
ATOM 1558 N N . GLU A 1 193 ? 15.508 -17.675 40.960 1.00 52.78 193 GLU A N 1
ATOM 1559 C CA . GLU A 1 193 ? 15.520 -18.878 41.802 1.00 52.78 193 GLU A CA 1
ATOM 1560 C C . GLU A 1 193 ? 16.789 -18.835 42.657 1.00 52.78 193 GLU A C 1
ATOM 1562 O O . GLU A 1 193 ? 17.814 -19.429 42.330 1.00 52.78 193 GLU A O 1
ATOM 1567 N N . VAL A 1 194 ? 16.737 -18.082 43.758 1.00 46.12 194 VAL A N 1
ATOM 1568 C CA . VAL A 1 194 ? 17.637 -18.308 44.892 1.00 46.12 194 VAL A CA 1
ATOM 1569 C C . VAL A 1 194 ? 16.791 -18.356 46.157 1.00 46.12 194 VAL A C 1
ATOM 1571 O O . VAL A 1 194 ? 16.363 -17.343 46.701 1.00 46.12 194 VAL A O 1
ATOM 1574 N N . ASP A 1 195 ? 16.517 -19.599 46.530 1.00 53.31 195 ASP A N 1
ATOM 1575 C CA . ASP A 1 195 ? 16.423 -20.152 47.878 1.00 53.31 195 ASP A CA 1
ATOM 1576 C C . ASP A 1 195 ? 16.781 -19.180 49.017 1.00 53.31 195 ASP A C 1
ATOM 1578 O O . ASP A 1 195 ? 17.920 -18.717 49.107 1.00 53.31 195 ASP A O 1
ATOM 1582 N N . SER A 1 196 ? 15.824 -18.893 49.904 1.00 42.16 196 SER A N 1
ATOM 1583 C CA . SER A 1 196 ? 16.078 -18.422 51.273 1.00 42.16 196 SER A CA 1
ATOM 1584 C C . SER A 1 196 ? 14.812 -18.548 52.120 1.00 42.16 196 SER A C 1
ATOM 1586 O O . SER A 1 196 ? 13.925 -17.693 52.100 1.00 42.16 196 SER A O 1
ATOM 1588 N N . ASP A 1 197 ? 14.768 -19.627 52.898 1.00 46.19 197 ASP A N 1
ATOM 1589 C CA . ASP A 1 197 ? 14.127 -19.653 54.208 1.00 46.19 197 ASP A CA 1
ATOM 1590 C C . ASP A 1 197 ? 14.637 -18.475 55.059 1.00 46.19 197 ASP A C 1
ATOM 1592 O O . ASP A 1 197 ? 15.836 -18.374 55.291 1.00 46.19 197 ASP A O 1
ATOM 1596 N N . GLU A 1 198 ? 13.750 -17.615 55.567 1.00 40.19 198 GLU A N 1
ATOM 1597 C CA . GLU A 1 198 ? 13.714 -17.253 56.992 1.00 40.19 198 GLU A CA 1
ATOM 1598 C C . GLU A 1 198 ? 12.557 -16.299 57.322 1.00 40.19 198 GLU A C 1
ATOM 1600 O O . GLU A 1 198 ? 12.228 -15.344 56.622 1.00 40.19 198 GLU A O 1
ATOM 1605 N N . GLN A 1 199 ? 11.929 -16.605 58.452 1.00 44.62 199 GLN A N 1
ATOM 1606 C CA . GLN A 1 199 ? 10.867 -15.855 59.103 1.00 44.62 199 GLN A CA 1
ATOM 1607 C C . GLN A 1 199 ? 11.383 -14.496 59.601 1.00 44.62 199 GLN A C 1
ATOM 1609 O O . GLN A 1 199 ? 12.431 -14.460 60.234 1.00 44.62 199 GLN A O 1
ATOM 1614 N N . GLN A 1 200 ? 10.567 -13.436 59.536 1.00 36.44 200 GLN A N 1
ATOM 1615 C CA . GLN A 1 200 ? 10.166 -12.734 60.764 1.00 36.44 200 GLN A CA 1
ATOM 1616 C C . GLN A 1 200 ? 9.015 -11.736 60.585 1.00 36.44 200 GLN A C 1
ATOM 1618 O O . GLN A 1 200 ? 8.947 -10.909 59.685 1.00 36.44 200 GLN A O 1
ATOM 1623 N N . ASN A 1 201 ? 8.124 -11.877 61.554 1.00 41.72 201 ASN A N 1
ATOM 1624 C CA . ASN A 1 201 ? 6.959 -11.114 61.954 1.00 41.72 201 ASN A CA 1
ATOM 1625 C C . ASN A 1 201 ? 7.323 -9.722 62.505 1.00 41.72 201 ASN A C 1
ATOM 1627 O O . ASN A 1 201 ? 8.095 -9.676 63.458 1.00 41.72 201 ASN A O 1
ATOM 1631 N N . VAL A 1 202 ? 6.686 -8.645 62.024 1.00 39.69 202 VAL A N 1
ATOM 1632 C CA . VAL A 1 202 ? 6.355 -7.458 62.842 1.00 39.69 202 VAL A CA 1
ATOM 1633 C C . VAL A 1 202 ? 5.041 -6.843 62.341 1.00 39.69 202 VAL A C 1
ATOM 1635 O O . VAL A 1 202 ? 4.967 -6.323 61.231 1.00 39.69 202 VAL A O 1
ATOM 1638 N N . ASN A 1 203 ? 4.012 -6.904 63.189 1.00 46.06 203 ASN A N 1
ATOM 1639 C CA . ASN A 1 203 ? 2.842 -6.028 63.145 1.00 46.06 203 ASN A CA 1
ATOM 1640 C C . ASN A 1 203 ? 3.268 -4.583 63.429 1.00 46.06 203 ASN A C 1
ATOM 1642 O O . ASN A 1 203 ? 3.933 -4.362 64.441 1.00 46.06 203 ASN A O 1
ATOM 1646 N N . ASP A 1 204 ? 2.775 -3.613 62.660 1.00 35.75 204 ASP A N 1
ATOM 1647 C CA . ASP A 1 204 ? 2.342 -2.359 63.273 1.00 35.75 204 ASP A CA 1
ATOM 1648 C C . ASP A 1 204 ? 1.209 -1.693 62.486 1.00 35.75 204 ASP A C 1
ATOM 1650 O O . ASP A 1 204 ? 1.064 -1.840 61.272 1.00 35.75 204 ASP A O 1
ATOM 1654 N N . ASP A 1 205 ? 0.368 -1.034 63.262 1.00 40.75 205 ASP A N 1
ATOM 1655 C CA . ASP A 1 205 ? -1.001 -0.638 62.988 1.00 40.75 205 ASP A CA 1
ATOM 1656 C C . ASP A 1 205 ? -1.102 0.746 62.310 1.00 40.75 205 ASP A C 1
ATOM 1658 O O . ASP A 1 205 ? -0.304 1.643 62.566 1.00 40.75 205 ASP A O 1
ATOM 1662 N N . VAL A 1 206 ? -2.196 0.935 61.557 1.00 40.38 206 VAL A N 1
ATOM 1663 C CA . VAL A 1 206 ? -2.883 2.220 61.289 1.00 40.38 206 VAL A CA 1
ATOM 1664 C C . VAL A 1 206 ? -2.149 3.262 60.423 1.00 40.38 206 VAL A C 1
ATOM 1666 O O . VAL A 1 206 ? -1.260 3.948 60.894 1.00 40.38 206 VAL A O 1
ATOM 1669 N N . VAL A 1 207 ? -2.665 3.522 59.208 1.00 39.16 207 VAL A N 1
ATOM 1670 C CA . VAL A 1 207 ? -3.408 4.762 58.863 1.00 39.16 207 VAL A CA 1
ATOM 1671 C C . VAL A 1 207 ? -4.243 4.516 57.596 1.00 39.16 207 VAL A C 1
ATOM 1673 O O . VAL A 1 207 ? -3.736 4.445 56.480 1.00 39.16 207 VAL A O 1
ATOM 1676 N N . THR A 1 208 ? -5.562 4.452 57.762 1.00 44.78 208 THR A N 1
ATOM 1677 C CA . THR A 1 208 ? -6.538 4.661 56.687 1.00 44.78 208 THR A CA 1
ATOM 1678 C C . THR A 1 208 ? -6.552 6.133 56.281 1.00 44.78 208 THR A C 1
ATOM 1680 O O . THR A 1 208 ? -7.046 6.973 57.036 1.00 44.78 208 THR A O 1
ATOM 1683 N N . HIS A 1 209 ? -6.085 6.437 55.071 1.00 41.31 209 HIS A N 1
ATOM 1684 C CA . HIS A 1 209 ? -6.471 7.653 54.360 1.00 41.31 209 HIS A CA 1
ATOM 1685 C C . HIS A 1 209 ? -7.423 7.298 53.211 1.00 41.31 209 HIS A C 1
ATOM 1687 O O . HIS A 1 209 ? -7.173 6.335 52.486 1.00 41.31 209 HIS A O 1
ATOM 1693 N N . PRO A 1 210 ? -8.522 8.052 53.031 1.00 41.31 210 PRO A N 1
ATOM 1694 C CA . PRO A 1 210 ? -9.395 7.886 51.884 1.00 41.31 210 PRO A CA 1
ATOM 1695 C C . PRO A 1 210 ? -8.621 8.300 50.634 1.00 41.31 210 PRO A C 1
ATOM 1697 O O . PRO A 1 210 ? -8.139 9.433 50.547 1.00 41.31 210 PRO A O 1
ATOM 1700 N N . SER A 1 211 ? -8.516 7.387 49.667 1.00 39.38 211 SER A N 1
ATOM 1701 C CA . SER A 1 211 ? -8.099 7.682 48.298 1.00 39.38 211 SER A CA 1
ATOM 1702 C C . SER A 1 211 ? -9.067 8.696 47.697 1.00 39.38 211 SER A C 1
ATOM 1704 O O . SER A 1 211 ? -10.039 8.366 47.025 1.00 39.38 211 SER A O 1
ATOM 1706 N N . THR A 1 212 ? -8.799 9.964 47.972 1.00 41.12 212 THR A N 1
ATOM 1707 C CA . THR A 1 212 ? -9.270 11.062 47.151 1.00 41.12 212 THR A CA 1
ATOM 1708 C C . THR A 1 212 ? -8.374 10.978 45.930 1.00 41.12 212 THR A C 1
ATOM 1710 O O . THR A 1 212 ? -7.190 11.297 46.031 1.00 41.12 212 THR A O 1
ATOM 1713 N N . MET A 1 213 ? -8.899 10.416 44.834 1.00 43.28 213 MET A N 1
ATOM 1714 C CA . MET A 1 213 ? -8.247 10.451 43.526 1.00 43.28 213 MET A CA 1
ATOM 1715 C C . MET A 1 213 ? -7.678 11.852 43.339 1.00 43.28 213 MET A C 1
ATOM 1717 O O . MET A 1 213 ? -8.431 12.828 43.294 1.00 43.28 213 MET A O 1
ATOM 1721 N N . GLY A 1 214 ? -6.351 11.949 43.286 1.00 41.62 214 GLY A N 1
ATOM 1722 C CA . GLY A 1 214 ? -5.711 13.148 42.796 1.00 41.62 214 GLY A CA 1
ATOM 1723 C C . GLY A 1 214 ? -6.288 13.394 41.413 1.00 41.62 214 GLY A C 1
ATOM 1724 O O . GLY A 1 214 ? -6.161 12.549 40.530 1.00 41.62 214 GLY A O 1
ATOM 1725 N N . MET A 1 215 ? -6.978 14.521 41.245 1.00 42.91 215 MET A N 1
ATOM 1726 C CA . MET A 1 215 ? -7.182 15.129 39.938 1.00 42.91 215 MET A CA 1
ATOM 1727 C C . MET A 1 215 ? -5.795 15.502 39.410 1.00 42.91 215 MET A C 1
ATOM 1729 O O . MET A 1 215 ? -5.386 16.659 39.452 1.00 42.91 215 MET A O 1
ATOM 1733 N N . GLU A 1 216 ? -5.035 14.501 38.974 1.00 51.94 216 GLU A N 1
ATOM 1734 C CA . GLU A 1 216 ? -3.940 14.714 38.054 1.00 51.94 216 GLU A CA 1
ATOM 1735 C C . GLU A 1 216 ? -4.580 15.318 36.815 1.00 51.94 216 GLU A C 1
ATOM 1737 O O . GLU A 1 216 ? -5.458 14.725 36.186 1.00 51.94 216 GLU A O 1
ATOM 1742 N N . THR A 1 217 ? -4.223 16.567 36.546 1.00 65.62 217 THR A N 1
ATOM 1743 C CA . THR A 1 217 ? -4.660 17.304 35.370 1.00 65.62 217 THR A CA 1
ATOM 1744 C C . THR A 1 217 ? -4.327 16.468 34.145 1.00 65.62 217 THR A C 1
ATOM 1746 O O . THR A 1 217 ? -3.164 16.379 33.752 1.00 65.62 217 THR A O 1
ATOM 1749 N N . TRP A 1 218 ? -5.344 15.819 33.577 1.00 79.50 218 TRP A N 1
ATOM 1750 C CA . TRP A 1 218 ? -5.226 15.099 32.320 1.00 79.50 218 TRP A CA 1
ATOM 1751 C C . TRP A 1 218 ? -4.606 16.008 31.263 1.00 79.50 218 TRP A C 1
ATOM 1753 O O . TRP A 1 218 ? -4.738 17.236 31.315 1.00 79.50 218 TRP A O 1
ATOM 1763 N N . SER A 1 219 ? -3.945 15.407 30.272 1.00 85.38 219 SER A N 1
ATOM 1764 C CA . SER A 1 219 ? -3.472 16.180 29.129 1.00 85.38 219 SER A CA 1
ATOM 1765 C C . SER A 1 219 ? -4.646 16.943 28.503 1.00 85.38 219 SER A C 1
ATOM 1767 O O . SER A 1 219 ? -5.803 16.504 28.542 1.00 85.38 219 SER A O 1
ATOM 1769 N N . HIS A 1 220 ? -4.356 18.110 27.928 1.00 85.62 220 HIS A N 1
ATOM 1770 C CA . HIS A 1 220 ? -5.387 18.931 27.294 1.00 85.62 220 HIS A CA 1
ATOM 1771 C C . HIS A 1 220 ? -6.169 18.133 26.236 1.00 85.62 220 HIS A C 1
ATOM 1773 O O . HIS A 1 220 ? -7.396 18.196 26.195 1.00 85.62 220 HIS A O 1
ATOM 1779 N N . SER A 1 221 ? -5.466 17.308 25.456 1.00 85.00 221 SER A N 1
ATOM 1780 C CA . SER A 1 221 ? -6.055 16.436 24.438 1.00 85.00 221 SER A CA 1
ATOM 1781 C C . SER A 1 221 ? -6.979 15.372 25.030 1.00 85.00 221 SER A C 1
ATOM 1783 O O . SER A 1 221 ? -8.078 15.173 24.520 1.00 85.00 221 SER A O 1
ATOM 1785 N N . LEU A 1 222 ? -6.582 14.720 26.130 1.00 88.00 222 LEU A N 1
ATOM 1786 C CA . LEU A 1 222 ? -7.427 13.717 26.782 1.00 88.00 222 LEU A CA 1
ATOM 1787 C C . LEU A 1 222 ? -8.682 14.359 27.382 1.00 88.00 222 LEU A C 1
ATOM 1789 O O . LEU A 1 222 ? -9.774 13.819 27.247 1.00 88.00 222 LEU A O 1
ATOM 1793 N N . THR A 1 223 ? -8.546 15.542 27.980 1.00 90.50 223 THR A N 1
ATOM 1794 C CA . THR A 1 223 ? -9.691 16.308 28.493 1.00 90.50 223 THR A CA 1
ATOM 1795 C C . THR A 1 223 ? -10.676 16.631 27.370 1.00 90.50 223 THR A C 1
ATOM 1797 O O . THR A 1 223 ? -11.875 16.393 27.507 1.00 90.50 223 THR A O 1
ATOM 1800 N N . LEU A 1 224 ? -10.167 17.098 26.224 1.00 90.44 224 LEU A N 1
ATOM 1801 C CA . LEU A 1 224 ? -10.990 17.403 25.060 1.00 90.44 224 LEU A CA 1
ATOM 1802 C C . LEU A 1 224 ? -11.730 16.161 24.554 1.00 90.44 224 LEU A C 1
ATOM 1804 O O . LEU A 1 224 ? -12.926 16.244 24.293 1.00 90.44 224 LEU A O 1
ATOM 1808 N N . LEU A 1 225 ? -11.042 15.025 24.445 1.00 91.75 225 LEU A N 1
ATOM 1809 C CA . LEU A 1 225 ? -11.621 13.755 24.008 1.00 91.75 225 LEU A CA 1
ATOM 1810 C C . LEU A 1 225 ? -12.730 13.279 24.958 1.00 91.75 225 LEU A C 1
ATOM 1812 O O . LEU A 1 225 ? -13.804 12.872 24.513 1.00 91.75 225 LEU A O 1
ATOM 1816 N N . MET A 1 226 ? -12.512 13.398 26.268 1.00 93.06 226 MET A N 1
ATOM 1817 C CA . MET A 1 226 ? -13.516 13.043 27.271 1.00 93.06 226 MET A CA 1
ATOM 1818 C C . MET A 1 226 ? -14.745 13.962 27.207 1.00 93.06 226 MET A C 1
ATOM 1820 O O . MET A 1 226 ? -15.871 13.473 27.301 1.00 93.06 226 MET A O 1
ATOM 1824 N N . ASP A 1 227 ? -14.567 15.258 26.926 1.00 93.00 227 ASP A N 1
ATOM 1825 C CA . ASP A 1 227 ? -15.687 16.173 26.661 1.00 93.00 227 ASP A CA 1
ATOM 1826 C C . ASP A 1 227 ? -16.493 15.754 25.418 1.00 93.00 227 ASP A C 1
ATOM 1828 O O . ASP A 1 227 ? -17.724 15.858 25.403 1.00 93.00 227 ASP A O 1
ATOM 1832 N N . LYS A 1 228 ? -15.823 15.263 24.364 1.00 94.31 228 LYS A N 1
ATOM 1833 C CA . LYS A 1 228 ? -16.494 14.760 23.152 1.00 94.31 228 LYS A CA 1
ATOM 1834 C C . LYS A 1 228 ? -17.309 13.505 23.443 1.00 94.31 228 LYS A C 1
ATOM 1836 O O . LYS A 1 228 ? -18.443 13.400 22.978 1.00 94.31 228 LYS A O 1
ATOM 1841 N N . ILE A 1 229 ? -16.767 12.585 24.238 1.00 94.50 229 ILE A N 1
ATOM 1842 C CA . ILE A 1 229 ? -17.470 11.367 24.658 1.00 94.50 229 ILE A CA 1
ATOM 1843 C C . ILE A 1 229 ? -18.695 11.719 25.508 1.00 94.50 229 ILE A C 1
ATOM 1845 O O . ILE A 1 229 ? -19.790 11.233 25.230 1.00 94.50 229 ILE A O 1
ATOM 1849 N N . ALA A 1 230 ? -18.556 12.629 26.473 1.00 94.38 230 ALA A N 1
ATOM 1850 C CA . ALA A 1 230 ? -19.683 13.087 27.283 1.00 94.38 230 ALA A CA 1
ATOM 1851 C C . ALA A 1 230 ? -20.781 13.749 26.427 1.00 94.38 230 ALA A C 1
ATOM 1853 O O . ALA A 1 230 ? -21.977 13.530 26.647 1.00 94.38 230 ALA A O 1
ATOM 1854 N N . LEU A 1 231 ? -20.392 14.530 25.411 1.00 94.88 231 LEU A N 1
ATOM 1855 C CA . LEU A 1 231 ? -21.333 15.108 24.453 1.00 94.88 231 LEU A CA 1
ATOM 1856 C C . LEU A 1 231 ? -22.049 14.026 23.635 1.00 94.88 231 LEU A C 1
ATOM 1858 O O . LEU A 1 231 ? -23.267 14.100 23.467 1.00 94.88 231 LEU A O 1
ATOM 1862 N N . LEU A 1 232 ? -21.317 13.025 23.145 1.00 96.19 232 LEU A N 1
ATOM 1863 C CA . LEU A 1 232 ? -21.882 11.896 22.410 1.00 96.19 232 LEU A CA 1
ATOM 1864 C C . LEU A 1 232 ? -22.940 11.167 23.245 1.00 96.19 232 LEU A C 1
ATOM 1866 O O . LEU A 1 232 ? -24.058 10.952 22.775 1.00 96.19 232 LEU A O 1
ATOM 1870 N N . GLU A 1 233 ? -22.622 10.843 24.497 1.00 94.88 233 GLU A N 1
ATOM 1871 C CA . GLU A 1 233 ? -23.567 10.211 25.419 1.00 94.88 233 GLU A CA 1
ATOM 1872 C C . GLU A 1 233 ? -24.832 11.055 25.608 1.00 94.88 233 GLU A C 1
ATOM 1874 O O . GLU A 1 233 ? -25.946 10.526 25.620 1.00 94.88 233 GLU A O 1
ATOM 1879 N N . ALA A 1 234 ? -24.684 12.376 25.731 1.00 94.88 234 ALA A N 1
ATOM 1880 C CA . ALA A 1 234 ? -25.814 13.286 25.872 1.00 94.88 234 ALA A CA 1
ATOM 1881 C C . ALA A 1 234 ? -26.688 13.346 24.606 1.00 94.88 234 ALA A C 1
ATOM 1883 O O . ALA A 1 234 ? -27.911 13.442 24.720 1.00 94.88 234 ALA A O 1
ATOM 18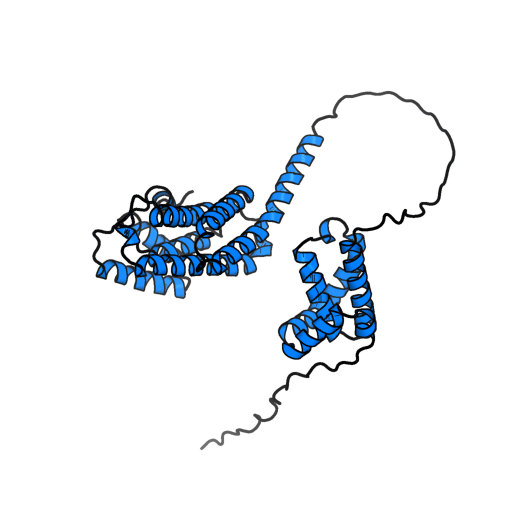84 N N . LEU A 1 235 ? -26.089 13.267 23.414 1.00 94.38 235 LEU A N 1
ATOM 1885 C CA . LEU A 1 235 ? -26.813 13.235 22.139 1.00 94.38 235 LEU A CA 1
ATOM 1886 C C . LEU A 1 235 ? -27.578 11.923 21.956 1.00 94.38 235 LEU A C 1
ATOM 1888 O O . LEU A 1 235 ? -28.748 11.956 21.580 1.00 94.38 235 LEU A O 1
ATOM 1892 N N . VAL A 1 236 ? -26.961 10.784 22.281 1.00 95.25 236 VAL A N 1
ATOM 1893 C CA . VAL A 1 236 ? -27.627 9.473 22.219 1.00 95.25 236 VAL A CA 1
ATOM 1894 C C . VAL A 1 236 ? -28.773 9.387 23.224 1.00 95.25 236 VAL A C 1
ATOM 1896 O O . VAL A 1 236 ? -29.864 8.959 22.862 1.00 95.25 236 VAL A O 1
ATOM 1899 N N . LYS A 1 237 ? -28.597 9.897 24.452 1.00 94.81 237 LYS A N 1
ATOM 1900 C CA . LYS A 1 237 ? -29.687 9.987 25.446 1.00 94.81 237 LYS A CA 1
ATOM 1901 C C . LYS A 1 237 ? -30.880 10.828 24.972 1.00 94.81 237 LYS A C 1
ATOM 1903 O O . LYS A 1 237 ? -31.977 10.664 25.494 1.00 94.81 237 LYS A O 1
ATOM 1908 N N . ARG A 1 238 ? -30.673 11.737 24.014 1.00 94.88 238 ARG A N 1
ATOM 1909 C CA . ARG A 1 238 ? -31.711 12.584 23.401 1.00 94.88 238 ARG A CA 1
ATOM 1910 C C . ARG A 1 238 ? -32.215 12.049 22.058 1.00 94.88 238 ARG A C 1
ATOM 1912 O O . ARG A 1 238 ? -32.938 12.768 21.378 1.00 94.88 238 ARG A O 1
ATOM 1919 N N . ASP A 1 239 ? -31.801 10.843 21.671 1.00 92.44 239 ASP A N 1
ATOM 1920 C CA . ASP A 1 239 ? -32.104 10.214 20.380 1.00 92.44 239 ASP A CA 1
ATOM 1921 C C . ASP A 1 239 ? -31.660 11.049 19.158 1.00 92.44 239 ASP A C 1
ATOM 1923 O O . ASP A 1 239 ? -32.193 10.963 18.056 1.00 92.44 239 ASP A O 1
ATOM 1927 N N . GLN A 1 240 ? -30.634 11.888 19.330 1.00 94.38 240 GLN A N 1
ATOM 1928 C CA . GLN A 1 240 ? -30.093 12.743 18.271 1.00 94.38 240 GLN A CA 1
ATOM 1929 C C . GLN A 1 240 ? -28.978 12.019 17.505 1.00 94.38 240 GLN A C 1
ATOM 1931 O O . GLN A 1 240 ? -27.842 12.495 17.429 1.00 94.38 240 GLN A O 1
ATOM 1936 N N . LEU A 1 241 ? -29.304 10.852 16.938 1.00 93.31 241 LEU A N 1
ATOM 1937 C CA . LEU A 1 241 ? -28.329 9.910 16.371 1.00 93.31 241 LEU A CA 1
ATOM 1938 C C . LEU A 1 241 ? -27.555 10.462 15.164 1.00 93.31 241 LEU A C 1
ATOM 1940 O O . LEU A 1 241 ? -26.381 10.141 14.998 1.00 93.31 241 LEU A O 1
ATOM 1944 N N . TYR A 1 242 ? -28.167 11.338 14.363 1.00 92.62 242 TYR A N 1
ATOM 1945 C CA . TYR A 1 242 ? -27.489 11.988 13.236 1.00 92.62 242 TYR A CA 1
ATOM 1946 C C . TYR A 1 242 ? -26.339 12.895 13.703 1.00 92.62 242 TYR A C 1
ATOM 1948 O O . TYR A 1 242 ? -25.218 12.801 13.217 1.00 92.62 242 TYR A O 1
ATOM 1956 N N . LYS A 1 243 ? -26.581 13.720 14.731 1.00 93.94 243 LYS A N 1
ATOM 1957 C CA . LYS A 1 243 ? -25.544 14.567 15.344 1.00 93.94 243 LYS A CA 1
ATOM 1958 C C . LYS A 1 243 ? -24.513 13.740 16.106 1.00 93.94 243 LYS A C 1
ATOM 1960 O O . LYS A 1 243 ? -23.331 14.062 16.080 1.00 93.94 243 LYS A O 1
ATOM 1965 N N . ALA A 1 244 ? -24.958 12.676 16.772 1.00 95.62 244 ALA A N 1
ATOM 1966 C CA . ALA A 1 244 ? -24.064 11.731 17.429 1.00 95.62 244 ALA A CA 1
ATOM 1967 C C . ALA A 1 244 ? -23.078 11.107 16.427 1.00 95.62 244 ALA A C 1
ATOM 1969 O O . ALA A 1 244 ? -21.901 10.990 16.746 1.00 95.62 244 ALA A O 1
ATOM 1970 N N . ALA A 1 245 ? -23.519 10.794 15.204 1.00 94.62 245 ALA A N 1
ATOM 1971 C CA . ALA A 1 245 ? -22.654 10.256 14.158 1.00 94.62 245 ALA A CA 1
ATOM 1972 C C . ALA A 1 245 ? -21.525 11.229 13.755 1.00 94.62 245 ALA A C 1
ATOM 1974 O O . ALA A 1 245 ? -20.390 10.788 13.589 1.00 94.62 245 ALA A O 1
ATOM 1975 N N . VAL A 1 246 ? -21.796 12.541 13.708 1.00 94.75 246 VAL A N 1
ATOM 1976 C CA . VAL A 1 246 ? -20.766 13.579 13.484 1.00 94.75 246 VAL A CA 1
ATOM 1977 C C . VAL A 1 246 ? -19.705 13.550 14.589 1.00 94.75 246 VAL A C 1
ATOM 1979 O O . VAL A 1 246 ? -18.508 13.560 14.316 1.00 94.75 246 VAL A O 1
ATOM 1982 N N . VAL A 1 247 ? -20.138 13.466 15.851 1.00 95.81 247 VAL A N 1
ATOM 1983 C CA . VAL A 1 247 ? -19.219 13.400 17.000 1.00 95.81 247 VAL A CA 1
ATOM 1984 C C . VAL A 1 247 ? -18.436 12.082 17.009 1.00 95.81 247 VAL A C 1
ATOM 1986 O O . VAL A 1 247 ? -17.263 12.066 17.367 1.00 95.81 247 VAL A O 1
ATOM 1989 N N . VAL A 1 248 ? -19.053 10.971 16.593 1.00 95.88 248 VAL A N 1
ATOM 1990 C CA . VAL A 1 248 ? -18.384 9.666 16.475 1.00 95.88 248 VAL A CA 1
ATOM 1991 C C . VAL A 1 248 ? -17.283 9.691 15.421 1.00 95.88 248 VAL A C 1
ATOM 1993 O O . VAL A 1 248 ? -16.216 9.144 15.687 1.00 95.88 248 VAL A O 1
ATOM 1996 N N . GLU A 1 249 ? -17.525 10.292 14.255 1.00 94.25 249 GLU A N 1
ATOM 1997 C CA . GLU A 1 249 ? -16.514 10.439 13.198 1.00 94.25 249 GLU A CA 1
ATOM 1998 C C . GLU A 1 249 ? -15.301 11.233 13.703 1.00 94.25 249 GLU A C 1
ATOM 2000 O O . GLU A 1 249 ? -14.159 10.806 13.539 1.00 94.25 249 GLU A O 1
ATOM 2005 N N . ASP A 1 250 ? -15.546 12.340 14.401 1.00 94.00 250 ASP A N 1
ATOM 2006 C CA . ASP A 1 250 ? -14.491 13.178 14.968 1.00 94.00 250 ASP A CA 1
ATOM 2007 C C . ASP A 1 250 ? -13.699 12.467 16.085 1.00 94.00 250 ASP A C 1
ATOM 2009 O O . ASP A 1 250 ? -12.469 12.475 16.076 1.00 94.00 250 ASP A O 1
ATOM 2013 N N . ILE A 1 251 ? -14.377 11.751 16.993 1.00 94.44 251 ILE A N 1
ATOM 2014 C CA . ILE A 1 251 ? -13.703 10.902 17.993 1.00 94.44 251 ILE A CA 1
ATOM 2015 C C . ILE A 1 251 ? -12.851 9.827 17.302 1.00 94.44 251 ILE A C 1
ATOM 2017 O O . ILE A 1 251 ? -11.728 9.576 17.725 1.00 94.44 251 ILE A O 1
ATOM 2021 N N . GLN A 1 252 ? -13.352 9.185 16.241 1.00 91.75 252 GLN A N 1
ATOM 2022 C CA . GLN A 1 252 ? -12.582 8.177 15.502 1.00 91.75 252 GLN A CA 1
ATOM 2023 C C . GLN A 1 252 ? -11.326 8.766 14.862 1.00 91.75 252 GLN A C 1
ATOM 2025 O O . GLN A 1 252 ? -10.284 8.115 14.881 1.00 91.75 252 GLN A O 1
ATOM 2030 N N . HIS A 1 253 ? -11.413 9.985 14.329 1.00 89.44 253 HIS A N 1
ATOM 2031 C CA . HIS A 1 253 ? -10.261 10.673 13.763 1.00 89.44 253 HIS A CA 1
ATOM 2032 C C . HIS A 1 253 ? -9.188 10.961 14.824 1.00 89.44 253 HIS A C 1
ATOM 2034 O O . HIS A 1 253 ? -8.008 10.716 14.580 1.00 89.44 253 HIS A O 1
ATOM 2040 N N . GLU A 1 254 ? -9.581 11.394 16.027 1.00 89.81 254 GLU A N 1
ATOM 2041 C CA . GLU A 1 254 ? -8.636 11.572 17.139 1.00 89.81 254 GLU A CA 1
ATOM 2042 C C . GLU A 1 254 ? -8.012 10.247 17.586 1.00 89.81 254 GLU A C 1
ATOM 2044 O O . GLU A 1 254 ? -6.787 10.155 17.711 1.00 89.81 254 GLU A O 1
ATOM 2049 N N . LEU A 1 255 ? -8.833 9.202 17.744 1.00 87.81 255 LEU A N 1
ATOM 2050 C CA . LEU A 1 255 ? -8.372 7.866 18.132 1.00 87.81 255 LEU A CA 1
ATOM 2051 C C . LEU A 1 255 ? -7.425 7.226 17.100 1.00 87.81 255 LEU A C 1
ATOM 2053 O O . LEU A 1 255 ? -6.625 6.367 17.464 1.00 87.81 255 LEU A O 1
ATOM 2057 N N . ALA A 1 256 ? -7.493 7.631 15.826 1.00 83.00 256 ALA A N 1
ATOM 2058 C CA . ALA A 1 256 ? -6.598 7.139 14.777 1.00 83.00 256 ALA A CA 1
ATOM 2059 C C . ALA A 1 256 ? -5.155 7.645 14.946 1.00 83.00 256 ALA A C 1
ATOM 2061 O O . ALA A 1 256 ? -4.218 6.973 14.526 1.00 83.00 256 ALA A O 1
ATOM 2062 N N . SER A 1 257 ? -4.973 8.818 15.562 1.00 77.88 257 SER A N 1
ATOM 2063 C CA . SER A 1 257 ? -3.647 9.398 15.824 1.00 77.88 257 SER A CA 1
ATOM 2064 C C . SER A 1 257 ? -3.024 8.919 17.138 1.00 77.88 257 SER A C 1
ATOM 2066 O O . SER A 1 257 ? -1.806 8.817 17.250 1.00 77.88 257 SER A O 1
ATOM 2068 N N . PHE A 1 258 ? -3.860 8.613 18.129 1.00 78.00 258 PHE A N 1
ATOM 2069 C CA . PHE A 1 258 ? -3.469 8.100 19.434 1.00 78.00 258 PHE A CA 1
ATOM 2070 C C . PHE A 1 258 ? -4.619 7.245 19.953 1.00 78.00 258 PHE A C 1
ATOM 2072 O O . PHE A 1 258 ? -5.722 7.762 20.109 1.00 78.00 258 PHE A O 1
ATOM 2079 N N . ASN A 1 259 ? -4.379 5.955 20.217 1.00 80.38 259 ASN A N 1
ATOM 2080 C CA . ASN A 1 259 ? -5.421 5.012 20.628 1.00 80.38 259 ASN A CA 1
ATOM 2081 C C . ASN A 1 259 ? -5.386 4.745 22.151 1.00 80.38 259 ASN A C 1
ATOM 2083 O O . ASN A 1 259 ? -4.861 3.718 22.591 1.00 80.38 259 ASN A O 1
ATOM 2087 N N . PRO A 1 260 ? -5.970 5.624 22.992 1.00 85.56 260 PRO A N 1
ATOM 2088 C CA . PRO A 1 260 ? -6.005 5.458 24.441 1.00 85.56 260 PRO A CA 1
ATOM 2089 C C . PRO A 1 260 ? -6.817 4.243 24.901 1.00 85.56 260 PRO A C 1
ATOM 2091 O O . PRO A 1 260 ? -6.750 3.904 26.078 1.00 85.56 260 PRO A O 1
ATOM 2094 N N . LEU A 1 261 ? -7.562 3.567 24.014 1.00 86.06 261 LEU A N 1
ATOM 2095 C CA . LEU A 1 261 ? -8.296 2.346 24.368 1.00 86.06 261 LEU A CA 1
ATOM 2096 C C . LEU A 1 261 ? -7.361 1.235 24.855 1.00 86.06 261 LEU A C 1
ATOM 2098 O O . LEU A 1 261 ? -7.780 0.421 25.673 1.00 86.06 261 LEU A O 1
ATOM 2102 N N . LEU A 1 262 ? -6.115 1.215 24.368 1.00 78.88 262 LEU A N 1
ATOM 2103 C CA . LEU A 1 262 ? -5.110 0.225 24.757 1.00 78.88 262 LEU A CA 1
ATOM 2104 C C . LEU A 1 262 ? -4.575 0.477 26.171 1.00 78.88 262 LEU A C 1
ATOM 2106 O O . LEU A 1 262 ? -4.377 -0.462 26.932 1.00 78.88 262 LEU A O 1
ATOM 2110 N N . TYR A 1 263 ? -4.390 1.746 26.537 1.00 84.06 263 TYR A N 1
ATOM 2111 C CA . TYR A 1 263 ? -3.743 2.128 27.795 1.00 84.06 263 TYR A CA 1
ATOM 2112 C C . TYR A 1 263 ? -4.740 2.420 28.923 1.00 84.06 263 TYR A C 1
ATOM 2114 O O . TYR A 1 263 ? -4.418 2.272 30.098 1.00 84.06 263 TYR A O 1
ATOM 2122 N N . LEU A 1 264 ? -5.959 2.851 28.583 1.00 89.94 264 LEU A N 1
ATOM 2123 C CA . LEU A 1 264 ? -6.977 3.314 29.531 1.00 89.94 264 LEU A CA 1
ATOM 2124 C C . LEU A 1 264 ? -8.359 2.683 29.261 1.00 89.94 264 LEU A C 1
ATOM 2126 O O . LEU A 1 264 ? -9.364 3.397 29.260 1.00 89.94 264 LEU A O 1
ATOM 2130 N N . PRO A 1 265 ? -8.471 1.355 29.061 1.00 88.88 265 PRO A N 1
ATOM 2131 C CA . PRO A 1 265 ? -9.710 0.716 28.603 1.00 88.88 265 PRO A CA 1
ATOM 2132 C C . PRO A 1 265 ? -10.921 1.006 29.502 1.00 88.88 265 PRO A C 1
ATOM 2134 O O . PRO A 1 265 ? -12.042 1.152 29.013 1.00 88.88 265 PRO A O 1
ATOM 2137 N N . GLN A 1 266 ? -10.698 1.156 30.812 1.00 90.62 266 GLN A N 1
ATOM 2138 C CA . GLN A 1 266 ? -11.754 1.444 31.786 1.00 90.62 266 GLN A CA 1
ATOM 2139 C C . GLN A 1 266 ? -12.425 2.806 31.554 1.00 90.62 266 GLN A C 1
ATOM 2141 O O . GLN A 1 266 ? -13.636 2.922 31.728 1.00 90.62 266 GLN A O 1
ATOM 2146 N N . LEU A 1 267 ? -11.676 3.825 31.115 1.00 87.69 267 LEU A N 1
ATOM 2147 C CA . LEU A 1 267 ? -12.233 5.161 30.862 1.00 87.69 267 LEU A CA 1
ATOM 2148 C C . LEU A 1 267 ? -13.137 5.191 29.625 1.00 87.69 267 LEU A C 1
ATOM 2150 O O . LEU A 1 267 ? -14.062 5.995 29.552 1.00 87.69 267 LEU A O 1
ATOM 2154 N N . PHE A 1 268 ? -12.892 4.299 28.665 1.00 92.44 268 PHE A N 1
ATOM 2155 C CA . PHE A 1 268 ? -13.583 4.292 27.377 1.00 92.44 268 PHE A CA 1
ATOM 2156 C C . PHE A 1 268 ? -14.629 3.183 27.243 1.00 92.44 268 PHE A C 1
ATOM 2158 O O . PHE A 1 268 ? -15.273 3.077 26.200 1.00 92.44 268 PHE A O 1
ATOM 2165 N N . GLN A 1 269 ? -14.847 2.373 28.281 1.00 91.00 269 GLN A N 1
ATOM 2166 C CA . GLN A 1 269 ? -15.808 1.269 28.245 1.00 91.00 269 GLN A CA 1
ATOM 2167 C C . GLN A 1 269 ? -17.234 1.738 27.904 1.00 91.00 269 GLN A C 1
ATOM 2169 O O . GLN A 1 269 ? -17.935 1.088 27.129 1.00 91.00 269 GLN A O 1
ATOM 2174 N N . GLY A 1 270 ? -17.657 2.888 28.442 1.00 91.19 270 GLY A N 1
ATOM 2175 C CA . GLY A 1 270 ? -18.961 3.480 28.126 1.00 91.19 270 GLY A CA 1
ATOM 2176 C C . GLY A 1 270 ? -19.078 3.864 26.650 1.00 91.19 270 GLY A C 1
ATOM 2177 O O . GLY A 1 270 ? -20.052 3.509 25.984 1.00 91.19 270 GLY A O 1
ATOM 2178 N N . TYR A 1 271 ? -18.038 4.506 26.113 1.00 93.94 271 TYR A N 1
ATOM 2179 C CA . TYR A 1 271 ? -17.955 4.874 24.702 1.00 93.94 271 TYR A CA 1
ATOM 2180 C C . TYR A 1 271 ? -18.003 3.650 23.779 1.00 93.94 271 TYR A C 1
ATOM 2182 O O . TYR A 1 271 ? -18.781 3.638 22.824 1.00 93.94 271 TYR A O 1
ATOM 2190 N N . THR A 1 272 ? -17.199 2.615 24.043 1.00 92.81 272 THR A N 1
ATOM 2191 C CA . THR A 1 272 ? -17.131 1.431 23.173 1.00 92.81 272 THR A CA 1
ATOM 2192 C C . THR A 1 272 ? -18.439 0.644 23.183 1.00 92.81 272 THR A C 1
ATOM 2194 O O . THR A 1 272 ? -18.898 0.233 22.116 1.00 92.81 272 THR A O 1
ATOM 2197 N N . ALA A 1 273 ? -19.092 0.512 24.342 1.00 94.06 273 ALA A N 1
ATOM 2198 C CA . ALA A 1 273 ? -20.412 -0.106 24.455 1.00 94.06 273 ALA A CA 1
ATOM 2199 C C . ALA A 1 273 ? -21.484 0.678 23.677 1.00 94.06 273 ALA A C 1
ATOM 2201 O O . ALA A 1 273 ? -22.227 0.096 22.885 1.00 94.06 273 ALA A O 1
ATOM 2202 N N . LEU A 1 274 ? -21.522 2.003 23.842 1.00 94.06 274 LEU A N 1
ATOM 2203 C CA . LEU A 1 274 ? -22.473 2.880 23.156 1.00 94.06 274 LEU A CA 1
ATOM 2204 C C . LEU A 1 274 ? -22.253 2.884 21.638 1.00 94.06 274 LEU A C 1
ATOM 2206 O O . LEU A 1 274 ? -23.211 2.804 20.866 1.00 94.06 274 LEU A O 1
ATOM 2210 N N . LYS A 1 275 ? -20.993 2.906 21.191 1.00 92.50 275 LYS A N 1
ATOM 2211 C CA . LYS A 1 275 ? -20.640 2.775 19.774 1.00 92.50 275 LYS A CA 1
ATOM 2212 C C . LYS A 1 275 ? -21.103 1.436 19.211 1.00 92.50 275 LYS A C 1
ATOM 2214 O O . LYS A 1 275 ? -21.710 1.424 18.146 1.00 92.50 275 LYS A O 1
ATOM 2219 N N . ALA A 1 276 ? -20.837 0.330 19.906 1.00 92.56 276 ALA A N 1
ATOM 2220 C CA . ALA A 1 276 ? -21.236 -1.004 19.463 1.00 92.56 276 ALA A CA 1
ATOM 2221 C C . ALA A 1 276 ? -22.763 -1.137 19.348 1.00 92.56 276 ALA A C 1
ATOM 2223 O O . ALA A 1 276 ? -23.257 -1.682 18.363 1.00 92.56 276 ALA A O 1
ATOM 2224 N N . GLN A 1 277 ? -23.511 -0.578 20.303 1.00 95.38 277 GLN A N 1
ATOM 2225 C CA . GLN A 1 277 ? -24.975 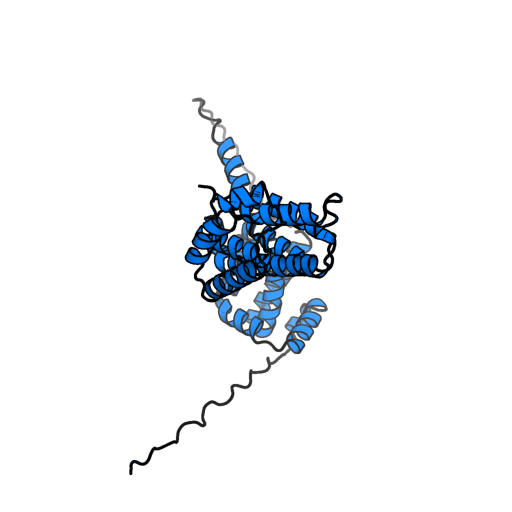-0.600 20.302 1.00 95.38 277 GLN A CA 1
ATOM 2226 C C . GLN A 1 277 ? -25.586 0.116 19.085 1.00 95.38 277 GLN A C 1
ATOM 2228 O O . GLN A 1 277 ? -26.610 -0.322 18.565 1.00 95.38 277 GLN A O 1
ATOM 2233 N N . HIS A 1 278 ? -24.967 1.204 18.624 1.00 94.88 278 HIS A N 1
ATOM 2234 C CA . HIS A 1 278 ? -25.503 2.060 17.560 1.00 94.88 278 HIS A CA 1
ATOM 2235 C C . HIS A 1 278 ? -24.685 2.016 16.260 1.00 94.88 278 HIS A C 1
ATOM 2237 O O . HIS A 1 278 ? -24.870 2.869 15.388 1.00 94.88 278 HIS A O 1
ATOM 2243 N N . ILE A 1 279 ? -23.794 1.029 16.104 1.00 91.06 279 ILE A N 1
ATOM 2244 C CA . ILE A 1 279 ? -22.801 1.014 15.022 1.00 91.06 279 ILE A CA 1
ATOM 2245 C C . ILE A 1 279 ? -23.447 1.070 13.637 1.00 91.06 279 ILE A C 1
ATOM 2247 O O . ILE A 1 279 ? -23.048 1.893 12.823 1.00 91.06 279 ILE A O 1
ATOM 2251 N N . SER A 1 280 ? -24.494 0.280 13.386 1.00 90.25 280 SER A N 1
ATOM 2252 C CA . SER A 1 280 ? -25.179 0.250 12.089 1.00 90.25 280 SER A CA 1
ATOM 2253 C C . SER A 1 280 ? -25.780 1.608 11.726 1.00 90.25 280 SER A C 1
ATOM 2255 O O . SER A 1 280 ? -25.661 2.051 10.586 1.00 90.25 280 SER A O 1
ATOM 2257 N N . THR A 1 281 ? -26.374 2.297 12.701 1.00 92.44 281 THR A N 1
ATOM 2258 C CA . THR A 1 281 ? -26.980 3.617 12.504 1.00 92.44 281 THR A CA 1
ATOM 2259 C C . THR A 1 281 ? -25.922 4.689 12.262 1.00 92.44 281 THR A C 1
ATOM 2261 O O . THR A 1 281 ? -26.075 5.509 11.360 1.00 92.44 281 THR A O 1
ATOM 2264 N N . PHE A 1 282 ? -24.827 4.672 13.028 1.00 93.69 282 PHE A N 1
ATOM 2265 C CA . PHE A 1 282 ? -23.719 5.602 12.814 1.00 93.69 282 PHE A CA 1
ATOM 2266 C C . PHE A 1 282 ? -23.062 5.383 11.456 1.00 93.69 282 PHE A C 1
ATOM 2268 O O . PHE A 1 282 ? -22.884 6.343 10.715 1.00 93.69 282 PHE A O 1
ATOM 2275 N N . THR A 1 283 ? -22.767 4.132 11.096 1.00 87.31 283 THR A N 1
ATOM 2276 C CA . THR A 1 283 ? -22.227 3.789 9.780 1.00 87.31 283 THR A CA 1
ATOM 2277 C C . THR A 1 283 ? -23.168 4.252 8.676 1.00 87.31 283 THR A C 1
ATOM 2279 O O . THR A 1 283 ? -22.691 4.859 7.725 1.00 87.31 283 THR A O 1
ATOM 2282 N N . HIS A 1 284 ? -24.480 4.041 8.801 1.00 90.88 284 HIS A N 1
ATOM 2283 C CA . HIS A 1 284 ? -25.439 4.535 7.816 1.00 90.88 284 HIS A CA 1
ATOM 2284 C C . HIS A 1 284 ? -25.321 6.053 7.636 1.00 90.88 284 HIS A C 1
ATOM 2286 O O . HIS A 1 284 ? -24.982 6.493 6.543 1.00 90.88 284 HIS A O 1
ATOM 2292 N N . TYR A 1 285 ? -25.466 6.844 8.704 1.00 91.62 285 TYR A N 1
ATOM 2293 C CA . TYR A 1 285 ? -25.396 8.306 8.603 1.00 91.62 285 TYR A CA 1
ATOM 2294 C C . TYR A 1 285 ? -24.046 8.826 8.097 1.00 91.62 285 TYR A C 1
ATOM 2296 O O . TYR A 1 285 ? -24.013 9.756 7.297 1.00 91.62 285 TYR A O 1
ATOM 2304 N N . ILE A 1 286 ? -22.934 8.213 8.502 1.00 88.38 286 ILE A N 1
ATOM 2305 C CA . ILE A 1 286 ? -21.600 8.599 8.020 1.00 88.38 286 ILE A CA 1
ATOM 2306 C C . ILE A 1 286 ? -21.452 8.337 6.512 1.00 88.38 286 ILE A C 1
ATOM 2308 O O . ILE A 1 286 ? -20.753 9.086 5.846 1.00 88.38 286 ILE A O 1
ATOM 2312 N N . HIS A 1 287 ? -22.128 7.340 5.936 1.00 87.44 287 HIS A N 1
ATOM 2313 C CA . HIS A 1 287 ? -22.007 7.041 4.502 1.00 87.44 287 HIS A CA 1
ATOM 2314 C C . HIS A 1 287 ? -23.109 7.666 3.636 1.00 87.44 287 HIS A C 1
ATOM 2316 O O . HIS A 1 287 ? -22.891 7.874 2.445 1.00 87.44 287 HIS A O 1
ATOM 2322 N N . SER A 1 288 ? -24.288 7.942 4.200 1.00 83.94 288 SER A N 1
ATOM 2323 C CA . SER A 1 288 ? -25.477 8.369 3.450 1.00 83.94 288 SER A CA 1
ATOM 2324 C C . SER A 1 288 ? -25.864 9.836 3.659 1.00 83.94 288 SER A C 1
ATOM 2326 O O . SER A 1 288 ? -26.958 10.233 3.263 1.00 83.94 288 SER A O 1
ATOM 2328 N N . HIS A 1 289 ? -25.024 10.643 4.311 1.00 84.62 289 HIS A N 1
ATOM 2329 C CA . HIS A 1 289 ? -25.329 12.049 4.567 1.00 84.62 289 HIS A CA 1
ATOM 2330 C C . HIS A 1 289 ? -25.172 12.929 3.323 1.00 84.62 289 HIS A C 1
ATOM 2332 O O . HIS A 1 289 ? -24.382 12.660 2.420 1.00 84.62 289 HIS A O 1
ATOM 2338 N N . ASN A 1 290 ? -25.872 14.064 3.329 1.00 86.44 290 ASN A N 1
ATOM 2339 C CA . ASN A 1 290 ? -25.599 15.151 2.401 1.00 86.44 290 ASN A CA 1
ATOM 2340 C C . ASN A 1 290 ? -24.269 15.840 2.791 1.00 86.44 290 ASN A C 1
ATOM 2342 O O . ASN A 1 290 ? -24.189 16.385 3.900 1.00 86.44 290 ASN A O 1
ATOM 2346 N N . PRO A 1 291 ? -23.247 15.882 1.910 1.00 84.75 291 PRO A N 1
ATOM 2347 C CA . PRO A 1 291 ? -21.928 16.431 2.242 1.00 84.75 291 PRO A CA 1
ATOM 2348 C C . PRO A 1 291 ? -21.961 17.879 2.744 1.00 84.75 291 PRO A C 1
ATOM 2350 O O . PRO A 1 291 ? -21.184 18.252 3.620 1.00 84.75 291 PRO A O 1
ATOM 2353 N N . HIS A 1 292 ? -22.878 18.704 2.229 1.00 86.94 292 HIS A N 1
ATOM 2354 C CA . HIS A 1 292 ? -22.978 20.113 2.608 1.00 86.94 292 HIS A CA 1
ATOM 2355 C C . HIS A 1 292 ? -23.593 20.297 3.997 1.00 86.94 292 HIS A C 1
ATOM 2357 O O . HIS A 1 292 ? -23.076 21.073 4.799 1.00 86.94 292 HIS A O 1
ATOM 2363 N N . GLN A 1 293 ? -24.670 19.566 4.306 1.00 86.00 293 GLN A N 1
ATOM 2364 C CA . GLN A 1 293 ? -25.281 19.608 5.640 1.00 86.00 293 GLN A CA 1
ATOM 2365 C C . GLN A 1 293 ? -24.329 19.060 6.701 1.00 86.00 293 GLN A C 1
ATOM 2367 O O . GLN A 1 293 ? -24.227 19.616 7.794 1.00 86.00 293 GLN A O 1
ATOM 2372 N N . TRP A 1 294 ? -23.604 17.993 6.365 1.00 90.12 294 TRP A N 1
ATOM 2373 C CA . TRP A 1 294 ? -22.605 17.400 7.244 1.00 90.12 294 TRP A CA 1
ATOM 2374 C C . TRP A 1 294 ? -21.442 18.353 7.515 1.00 90.12 294 TRP A C 1
ATOM 2376 O O . TRP A 1 294 ? -21.066 18.556 8.668 1.00 90.12 294 TRP A O 1
ATOM 2386 N N . GLN A 1 295 ? -20.926 19.018 6.477 1.00 88.81 295 GLN A N 1
ATOM 2387 C CA . GLN A 1 295 ? -19.871 20.018 6.624 1.00 88.81 295 GLN A CA 1
ATOM 2388 C C . GLN A 1 295 ? -20.306 21.184 7.523 1.00 88.81 295 GLN A C 1
ATOM 2390 O O . GLN A 1 295 ? -19.592 21.516 8.468 1.00 88.81 295 GLN A O 1
ATOM 2395 N N . ALA A 1 296 ? -21.494 21.750 7.288 1.00 90.62 296 ALA A N 1
ATOM 2396 C CA . ALA A 1 296 ? -22.038 22.824 8.121 1.00 90.62 296 ALA A CA 1
ATOM 2397 C C . ALA A 1 296 ? -22.210 22.382 9.584 1.00 90.62 296 ALA A C 1
ATOM 2399 O O . ALA A 1 296 ? -21.972 23.151 10.519 1.00 90.62 296 ALA A O 1
ATOM 2400 N N . LEU A 1 297 ? -22.586 21.117 9.794 1.00 89.81 297 LEU A N 1
ATOM 2401 C CA . LEU A 1 297 ? -22.708 20.549 11.126 1.00 89.81 297 LEU A CA 1
ATOM 2402 C C . LEU A 1 297 ? -21.383 20.423 11.856 1.00 89.81 297 LEU A C 1
ATOM 2404 O O . LEU A 1 297 ? -21.314 20.761 13.039 1.00 89.81 297 LEU A O 1
ATOM 2408 N N . ARG A 1 298 ? -20.343 19.961 11.160 1.00 91.06 298 ARG A N 1
ATOM 2409 C CA . ARG A 1 298 ? -18.991 19.897 11.720 1.00 91.06 298 ARG A CA 1
ATOM 2410 C C . ARG A 1 298 ? -18.492 21.279 12.102 1.00 91.06 298 ARG A C 1
ATOM 2412 O O . ARG A 1 298 ? -18.011 21.451 13.213 1.00 91.06 298 ARG A O 1
ATOM 2419 N N . GLU A 1 299 ? -18.667 22.266 11.228 1.00 90.44 299 GLU A N 1
ATOM 2420 C CA . GLU A 1 299 ? -18.263 23.647 11.504 1.00 90.44 299 GLU A CA 1
ATOM 2421 C C . GLU A 1 299 ? -18.948 24.187 12.766 1.00 90.44 299 GLU A C 1
ATOM 2423 O O . GLU A 1 299 ? -18.279 24.704 13.663 1.00 90.44 299 GLU A O 1
ATOM 2428 N N . HIS A 1 300 ? -20.264 23.991 12.898 1.00 89.62 300 HIS A N 1
ATOM 2429 C CA . HIS A 1 300 ? -20.990 24.406 14.098 1.00 89.62 300 HIS A CA 1
ATOM 2430 C C . HIS A 1 300 ? -20.519 23.654 15.352 1.00 89.62 300 HIS A C 1
ATOM 2432 O O . HIS A 1 300 ? -20.378 24.247 16.423 1.00 89.62 300 HIS A O 1
ATOM 2438 N N . TYR A 1 301 ? -20.290 22.347 15.238 1.00 92.56 301 TYR A N 1
ATOM 2439 C CA . TYR A 1 301 ? -19.768 21.522 16.321 1.00 92.56 301 TYR A CA 1
ATOM 2440 C C . TYR A 1 301 ? -18.387 22.002 16.803 1.00 92.56 301 TYR A C 1
ATOM 2442 O O . TYR A 1 301 ? -18.153 22.076 18.012 1.00 92.56 301 TYR A O 1
ATOM 2450 N N . THR A 1 302 ? -17.496 22.377 15.881 1.00 87.25 302 THR A N 1
ATOM 2451 C CA . THR A 1 302 ? -16.152 22.882 16.195 1.00 87.25 302 THR A CA 1
ATOM 2452 C C . THR A 1 302 ? -16.195 24.238 16.894 1.00 87.25 302 THR A C 1
ATOM 2454 O O . THR A 1 302 ? -15.423 24.464 17.825 1.00 87.25 302 THR A O 1
ATOM 2457 N N . VAL A 1 303 ? -17.091 25.133 16.469 1.00 89.81 303 VAL A N 1
ATOM 2458 C CA . VAL A 1 303 ? -17.187 26.497 17.013 1.00 89.81 303 VAL A CA 1
ATOM 2459 C C . VAL A 1 303 ? -17.845 26.519 18.394 1.00 89.81 303 VAL A C 1
ATOM 2461 O O . VAL A 1 303 ? -17.344 27.193 19.293 1.00 89.81 303 VAL A O 1
ATOM 2464 N N . ASP A 1 304 ? -18.949 25.790 18.586 1.00 89.44 304 ASP A N 1
ATOM 2465 C CA . ASP A 1 304 ? -19.672 25.770 19.861 1.00 89.44 304 ASP A CA 1
ATOM 2466 C C . ASP A 1 304 ? -20.322 24.405 20.145 1.00 89.44 304 ASP A C 1
ATOM 2468 O O . ASP A 1 304 ? -21.470 24.117 19.783 1.00 89.44 304 ASP A O 1
ATOM 2472 N N . LYS A 1 305 ? -19.585 23.576 20.893 1.00 87.38 305 LYS A N 1
ATOM 2473 C CA . LYS A 1 305 ? -20.032 22.253 21.353 1.00 87.38 305 LYS A CA 1
ATOM 2474 C C . LYS A 1 305 ? -21.272 22.316 22.253 1.00 87.38 305 LYS A C 1
ATOM 2476 O O . LYS A 1 305 ? -22.066 21.375 22.262 1.00 87.38 305 LYS A O 1
ATOM 2481 N N . LYS A 1 306 ? -21.462 23.398 23.021 1.00 85.81 306 LYS A N 1
ATOM 2482 C CA . LYS A 1 306 ? -22.611 23.537 23.932 1.00 85.81 306 LYS A CA 1
ATOM 2483 C C . LYS A 1 306 ? -23.869 23.906 23.155 1.00 85.81 306 LYS A C 1
ATOM 2485 O O . LYS A 1 306 ? -24.913 23.292 23.376 1.00 85.81 306 LYS A O 1
ATOM 2490 N N . ALA A 1 307 ? -23.771 24.846 22.216 1.00 84.88 307 ALA A N 1
ATOM 2491 C CA . ALA A 1 307 ? -24.882 25.204 21.338 1.00 84.88 307 ALA A CA 1
ATOM 2492 C C . ALA A 1 307 ? -25.275 24.046 20.405 1.00 84.88 307 ALA A C 1
ATOM 2494 O O . ALA A 1 307 ? -26.462 23.834 20.153 1.00 84.88 307 ALA A O 1
ATOM 2495 N N . PHE A 1 308 ? -24.310 23.229 19.969 1.00 88.94 308 PHE A N 1
ATOM 2496 C CA . PHE A 1 308 ? -24.559 22.042 19.143 1.00 88.94 308 PHE A CA 1
ATOM 2497 C C . PHE A 1 308 ? -25.558 21.050 19.775 1.00 88.94 308 PHE A C 1
ATOM 2499 O O . PHE A 1 308 ? -26.401 20.454 19.092 1.00 88.94 308 PHE A O 1
ATOM 2506 N N . LEU A 1 309 ? -25.533 20.915 21.105 1.00 86.25 309 LEU A N 1
ATOM 2507 C CA . LEU A 1 309 ? -26.467 20.072 21.857 1.00 86.25 309 LEU A CA 1
ATOM 2508 C C . LEU A 1 309 ? -27.931 20.551 21.730 1.00 86.25 309 LEU A C 1
ATOM 2510 O O . LEU A 1 309 ? -28.858 19.739 21.784 1.00 86.25 309 LEU A O 1
ATOM 2514 N N . GLY A 1 310 ? -28.146 21.860 21.568 1.00 82.56 310 GLY A N 1
ATOM 2515 C CA . GLY A 1 310 ? -29.467 22.491 21.465 1.00 82.56 310 GLY A CA 1
ATOM 2516 C C . GLY A 1 310 ? -30.023 22.591 20.042 1.00 82.56 310 GLY A C 1
ATOM 2517 O O . GLY A 1 310 ? -31.215 22.832 19.877 1.00 82.56 310 GLY A O 1
ATOM 2518 N N . LEU A 1 311 ? -29.191 22.387 19.020 1.00 85.81 311 LEU A N 1
ATOM 2519 C CA . LEU A 1 311 ? -29.584 22.548 17.621 1.00 85.81 311 LEU A CA 1
ATOM 2520 C C . LEU A 1 311 ? -30.568 21.447 17.189 1.00 85.81 311 LEU A C 1
ATOM 2522 O O . LEU A 1 311 ? -30.262 20.259 17.301 1.00 85.81 311 LEU A O 1
ATOM 2526 N N . SER A 1 312 ? -31.748 21.811 16.692 1.00 80.56 312 SER A N 1
ATOM 2527 C CA . SER A 1 312 ? -32.719 20.860 16.139 1.00 80.56 312 SER A CA 1
ATOM 2528 C C . SER A 1 312 ? -32.508 20.720 14.636 1.00 80.56 312 SER A C 1
ATOM 2530 O O . SER A 1 312 ? -32.570 21.712 13.913 1.00 80.56 312 SER A O 1
ATOM 2532 N N . ILE A 1 313 ? -32.264 19.498 14.172 1.00 79.00 313 ILE A N 1
ATOM 2533 C CA . ILE A 1 313 ? -31.979 19.194 12.768 1.00 79.00 313 ILE A CA 1
ATOM 2534 C C . ILE A 1 313 ? -32.745 17.941 12.422 1.00 79.00 313 ILE A C 1
ATOM 2536 O O . ILE A 1 313 ? -32.681 16.955 13.158 1.00 79.00 313 ILE A O 1
ATOM 2540 N N . THR A 1 314 ? -33.440 17.996 11.298 1.00 75.50 314 THR A N 1
ATOM 2541 C CA . THR A 1 314 ? -34.031 16.815 10.685 1.00 75.50 314 THR A CA 1
ATOM 2542 C C . THR A 1 314 ? -33.073 16.404 9.574 1.00 75.50 314 THR A C 1
ATOM 2544 O O . THR A 1 314 ? -32.803 17.245 8.717 1.00 75.50 314 THR A O 1
ATOM 2547 N N . PRO A 1 315 ? -32.481 15.198 9.610 1.00 74.62 315 PRO A N 1
ATOM 2548 C CA . PRO A 1 315 ? -31.699 14.721 8.478 1.00 74.62 315 PRO A CA 1
ATOM 2549 C C . PRO A 1 315 ? -32.605 14.703 7.247 1.00 74.62 315 PRO A C 1
ATOM 2551 O O . PRO A 1 315 ? -33.771 14.311 7.367 1.00 74.62 315 PRO A O 1
ATOM 2554 N N . ASP A 1 316 ? -32.090 15.119 6.088 1.00 70.69 316 ASP A N 1
ATOM 2555 C CA . ASP A 1 316 ? -32.798 14.876 4.833 1.00 70.69 316 ASP A CA 1
ATOM 2556 C C . ASP A 1 316 ? -33.058 13.372 4.749 1.00 70.69 316 ASP A C 1
ATOM 2558 O O . ASP A 1 316 ? -32.128 12.560 4.741 1.00 70.69 316 ASP A O 1
ATOM 2562 N N . GLN A 1 317 ? -34.336 12.993 4.774 1.00 58.53 317 GLN A N 1
ATOM 2563 C CA . GLN A 1 317 ? -34.718 11.630 4.450 1.00 58.53 317 GLN A CA 1
ATOM 2564 C C . GLN A 1 317 ? -34.216 11.401 3.023 1.00 58.53 317 GLN A C 1
ATOM 2566 O O . GLN A 1 317 ? -34.550 12.211 2.152 1.00 58.53 317 GLN A O 1
ATOM 2571 N N . PRO A 1 318 ? -33.412 10.357 2.757 1.00 52.50 318 PRO A N 1
ATOM 2572 C CA . PRO A 1 318 ? -33.187 9.971 1.377 1.00 52.50 318 PRO A CA 1
ATOM 2573 C C . PRO A 1 318 ? -34.575 9.776 0.764 1.00 52.50 318 PRO A C 1
ATOM 2575 O O . PRO A 1 318 ? -35.410 9.095 1.363 1.00 52.50 318 PRO A O 1
ATOM 2578 N N . GLU A 1 319 ? -34.853 10.437 -0.361 1.00 45.28 319 GLU A N 1
ATOM 2579 C CA . GLU A 1 319 ? -36.032 10.140 -1.168 1.00 45.28 319 GLU A CA 1
ATOM 2580 C C . GLU A 1 319 ? -35.968 8.645 -1.484 1.00 45.28 319 GLU A C 1
ATOM 2582 O O . GLU A 1 319 ? -35.254 8.207 -2.385 1.00 45.28 319 GLU A O 1
ATOM 2587 N N . TYR A 1 320 ? -36.660 7.831 -0.690 1.00 47.81 320 TYR A N 1
ATOM 2588 C CA . TYR A 1 320 ? -36.985 6.482 -1.094 1.00 47.81 320 TYR A CA 1
ATOM 2589 C C . TYR A 1 320 ? -37.885 6.671 -2.304 1.00 47.81 320 TYR A C 1
ATOM 2591 O O . TYR A 1 320 ? -39.045 7.056 -2.159 1.00 47.81 320 TYR A O 1
ATOM 2599 N N . ALA A 1 321 ? -37.317 6.479 -3.495 1.00 43.06 321 ALA A N 1
ATOM 2600 C CA . ALA A 1 321 ? -38.098 6.269 -4.695 1.00 43.06 321 ALA A CA 1
ATOM 2601 C C . ALA A 1 321 ? -39.129 5.192 -4.344 1.00 43.06 321 ALA A C 1
ATOM 2603 O O . ALA A 1 321 ? -38.774 4.080 -3.953 1.00 43.06 321 ALA A O 1
ATOM 2604 N N . ASP A 1 322 ? -40.396 5.585 -4.352 1.00 42.38 322 ASP A N 1
ATOM 2605 C CA . ASP A 1 322 ? -41.522 4.737 -4.010 1.00 42.38 322 ASP A CA 1
ATOM 2606 C C . ASP A 1 322 ? -41.579 3.598 -5.039 1.00 42.38 322 ASP A C 1
ATOM 2608 O O . ASP A 1 322 ? -42.148 3.737 -6.116 1.00 42.38 322 ASP A O 1
ATOM 2612 N N . GLU A 1 323 ? -40.943 2.458 -4.747 1.00 48.41 323 GLU A N 1
ATOM 2613 C CA . GLU A 1 323 ? -40.970 1.250 -5.590 1.00 48.41 323 GLU A CA 1
ATOM 2614 C C . GLU A 1 323 ? -42.353 0.555 -5.579 1.00 48.41 323 GLU A C 1
ATOM 2616 O O . GLU A 1 323 ? -42.479 -0.638 -5.855 1.00 48.41 323 GLU A O 1
ATOM 2621 N N . ARG A 1 324 ? -43.432 1.287 -5.277 1.00 48.28 324 ARG A N 1
ATOM 2622 C CA . ARG A 1 324 ? -44.815 0.799 -5.318 1.00 48.28 324 ARG A CA 1
ATOM 2623 C C . ARG A 1 324 ? -45.574 1.238 -6.571 1.00 48.28 324 ARG A C 1
ATOM 2625 O O . ARG A 1 324 ? -46.757 1.525 -6.481 1.00 48.28 324 ARG A O 1
ATOM 2632 N N . GLU A 1 325 ? -44.959 1.202 -7.750 1.00 49.41 325 GLU A N 1
ATOM 2633 C CA . GLU A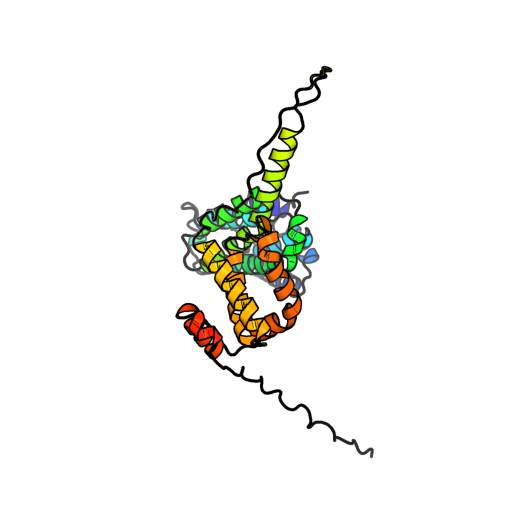 1 325 ? -45.700 1.248 -9.027 1.00 49.41 325 GLU A CA 1
ATOM 2634 C C . GLU A 1 325 ? -45.112 0.303 -10.093 1.00 49.41 325 GLU A C 1
ATOM 2636 O O . GLU A 1 325 ? -44.941 0.672 -11.247 1.00 49.41 325 GLU A O 1
ATOM 2641 N N . VAL A 1 326 ? -44.818 -0.958 -9.754 1.00 52.22 326 VAL A N 1
ATOM 2642 C CA . VAL A 1 326 ? -44.672 -2.017 -10.780 1.00 52.22 326 VAL A CA 1
ATOM 2643 C C . VAL A 1 326 ? -45.372 -3.300 -10.324 1.00 52.22 326 VAL A C 1
ATOM 2645 O O . VAL A 1 326 ? -44.774 -4.358 -10.168 1.00 52.22 326 VAL A O 1
ATOM 2648 N N . SER A 1 327 ? -46.678 -3.210 -10.075 1.00 56.72 327 SER A N 1
ATOM 2649 C CA . SER A 1 327 ? -47.554 -4.382 -9.978 1.00 56.72 327 SER A CA 1
ATOM 2650 C C . SER A 1 327 ? -48.725 -4.171 -10.927 1.00 56.72 327 SER A C 1
ATOM 2652 O O . SER A 1 327 ? -49.672 -3.457 -10.605 1.00 56.72 327 SER A O 1
ATOM 2654 N N . GLY A 1 328 ? -48.617 -4.730 -12.135 1.00 51.78 328 GLY A N 1
ATOM 2655 C CA . GLY A 1 328 ? -49.688 -4.647 -13.126 1.00 51.78 328 GLY A CA 1
ATOM 2656 C C . GLY A 1 328 ? -49.269 -4.798 -14.587 1.00 51.78 328 GLY A C 1
ATOM 2657 O O . GLY A 1 328 ? -49.761 -4.046 -15.417 1.00 51.78 328 GLY A O 1
ATOM 2658 N N . MET A 1 329 ? -48.399 -5.750 -14.937 1.00 52.53 329 MET A N 1
ATOM 2659 C CA . MET A 1 329 ? -48.403 -6.302 -16.300 1.00 52.53 329 MET A CA 1
ATOM 2660 C C . MET A 1 329 ? -48.907 -7.739 -16.228 1.00 52.53 329 MET A C 1
ATOM 2662 O O . MET A 1 329 ? -48.159 -8.677 -15.966 1.00 52.53 329 MET A O 1
ATOM 2666 N N . VAL A 1 330 ? -50.223 -7.864 -16.393 1.00 60.28 330 VAL A N 1
ATOM 2667 C CA . VAL A 1 330 ? -50.898 -9.106 -16.763 1.00 60.28 330 VAL A CA 1
ATOM 2668 C C . VAL A 1 330 ? -50.498 -9.390 -18.209 1.00 60.28 330 VAL A C 1
ATOM 2670 O O . VAL A 1 330 ? -50.716 -8.547 -19.076 1.00 60.28 330 VAL A O 1
ATOM 2673 N N . TYR A 1 331 ? -49.862 -10.532 -18.454 1.00 63.72 331 TYR A N 1
ATOM 2674 C CA . TYR A 1 331 ? -49.722 -11.063 -19.805 1.00 63.72 331 TYR A CA 1
ATOM 2675 C C . TYR A 1 331 ? -51.022 -11.795 -20.133 1.00 63.72 331 TYR A C 1
ATOM 2677 O O . TYR A 1 331 ? -51.343 -12.785 -19.477 1.00 63.72 331 TYR A O 1
ATOM 2685 N N . ASP A 1 332 ? -51.771 -11.269 -21.099 1.00 63.44 332 ASP A N 1
ATOM 2686 C CA . ASP A 1 332 ? -52.823 -12.022 -21.776 1.00 63.44 332 ASP A CA 1
ATOM 2687 C C . ASP A 1 332 ? -52.151 -12.991 -22.764 1.00 63.44 332 ASP A C 1
ATOM 2689 O O . ASP A 1 332 ? -51.347 -12.577 -23.604 1.00 63.44 332 ASP A O 1
ATOM 2693 N N . ASP A 1 333 ? -52.458 -14.279 -22.602 1.00 64.38 333 ASP A N 1
ATOM 2694 C CA . ASP A 1 333 ? -52.162 -15.353 -23.551 1.00 64.38 333 ASP A CA 1
ATOM 2695 C C . ASP A 1 333 ? -53.103 -15.236 -24.765 1.00 64.38 333 ASP A C 1
ATOM 2697 O O . ASP A 1 333 ? -54.322 -15.221 -24.586 1.00 64.38 333 ASP A O 1
ATOM 2701 N N . ASP A 1 334 ? -52.535 -15.231 -25.975 1.00 66.19 334 ASP A N 1
ATOM 2702 C CA . ASP A 1 334 ? -53.188 -15.611 -27.242 1.00 66.19 334 ASP A CA 1
ATOM 2703 C C . ASP A 1 334 ? -52.194 -16.363 -28.147 1.00 66.19 334 ASP A C 1
ATOM 2705 O O . ASP A 1 334 ? -51.047 -15.876 -28.321 1.00 66.19 334 ASP A O 1
#

pLDDT: mean 82.69, std 16.45, range [35.75, 98.25]

Organism: NCBI:txid202772

Solvent-accessible surface area (backbone atoms only — not comparable to full-atom values): 20085 Å² total; per-residue (Å²): 132,85,56,67,49,60,54,43,45,63,74,61,76,54,76,70,52,98,62,58,70,69,60,53,52,53,49,40,56,53,46,51,53,30,56,76,72,64,41,31,66,62,37,34,59,51,39,56,62,40,47,80,70,43,59,57,47,59,65,49,49,44,57,28,48,56,23,47,24,58,71,54,75,63,39,62,53,56,58,47,49,47,30,53,40,51,54,51,52,53,61,66,38,88,87,44,63,77,68,62,69,40,72,66,57,56,50,52,46,52,55,35,52,44,49,46,52,54,53,50,44,63,47,47,72,76,40,57,88,55,54,89,70,58,87,64,60,46,58,59,43,43,53,48,49,49,52,40,38,60,71,44,61,85,42,72,91,42,49,66,48,43,50,48,47,52,56,50,40,60,71,40,49,64,56,42,56,54,57,56,53,57,57,56,60,62,69,68,71,80,80,80,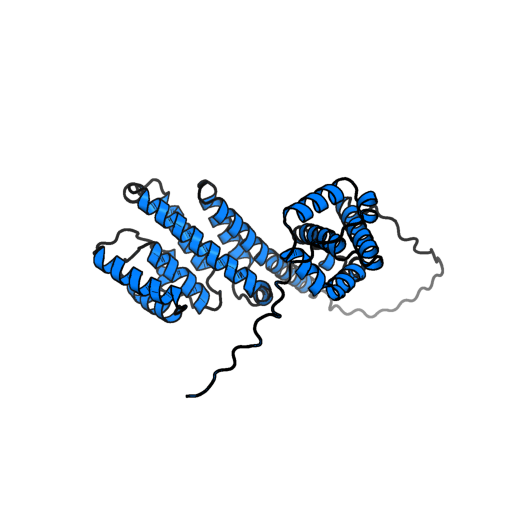90,74,91,75,92,78,89,83,90,80,89,82,80,89,82,91,72,84,85,69,76,75,81,69,80,64,55,71,67,58,51,53,52,52,52,50,50,55,48,33,54,54,27,51,77,65,69,36,52,70,63,26,28,57,49,49,53,54,52,49,57,53,41,72,79,52,60,56,62,80,82,43,44,81,82,41,46,67,57,55,52,53,45,64,76,43,40,71,61,31,53,46,49,72,72,70,58,58,70,66,64,52,51,55,48,50,53,46,41,73,75,34,62,73,61,48,75,70,62,87,78,80,77,82,72,74,81,70,76,74,84,84,80,81,84,83,83,80,82,82,88,130

Nearest PDB structures (foldseek):
  7o04-assembly1_B  TM=4.878E-01  e=7.317E-01  Shigella flexneri
  4ynw-assembly2_B  TM=2.579E-01  e=9.599E-01  Thermochaetoides thermophila DSM 1495
  6zpp-assembly1_A  TM=2.670E-01  e=1.379E+00  Drechmeria coniospora
  5tqb-assembly1_B  TM=2.150E-01  e=9.599E-01  Thermochaetoides thermophila DSM 1495
  8zak-assembly1_A  TM=3.093E-01  e=4.470E+00  Campylobacter jejuni

Secondary structure (DSSP, 8-state):
---HHHHHHHH-------S-HHHHHHHHHHHHHHHHTT-HHHHHHHHHHHGGGT---HHHHHHHHHHHHHHTTT--HHHHHHHHHHHHHHHH-TT-TTGGG-HHHHHHHHHHHHHHHHHHHHHHHHHGGGGGG--S-HHHHHHHHHHHHHHHTT-GGGHHHHHHHHHHHHHHHHHHHHHHHHHHHHTTSSS----------------------------HHHHHHHHHHHHHHHHHHTT-HHHHHHHHHHHHHHHHH--TTTT-HHHHHHHHHHHHHTHHHHHHHHHHS-HHHHHHHHHHHHH-HHHHHH------------------------

Radius of gyration: 29.06 Å; Cα contacts (8 Å, |Δi|>4): 220; chains: 1; bounding box: 78×47×94 Å